Protein AF-A0A9J5YHX5-F1 (afdb_monomer_lite)

Organism: Solanum commersonii (NCBI:txid4109)

Secondary structure (DSSP, 8-state):
----------------------PPPS---SSTT----S--S--STTTT--TTT---------------HHHHHHHHHHHSTTSTTHHHHHHHHHHHHHHHHHHHHHHHTT---HHHHHTHHHHHHHHIIIIIHHHHSS-GGGSPPSSHHHHHHHHHHHHHHH-GGG-HHHHHHHHHHHHHHHHHHHHHHHHHTSB---SS-SSGGGG--TT-SS-SB-HHHHHHHHHHHSS-----HHHHHHHHHHHHHHHHHHHHHHHHHHHTT------HHHHHHHHH-TT---HHHHHHHHHHHHHHHHHHHH-TTT-----GGGS---TT-

Foldseek 3Di:
DDDDDDDDDDDDDDDDDDDDDDDDDDDDPDPVPPDCPDAVAQQDVVGVDDQQRHWAAADDDDDDDDDDDVVCVVVCVVVVSHDALVVLVVVLVVLVVVLVVLVVVCVVVVHDSLVSVLSVLVNLLSCLQSPLQQVLPPHNLLHQIPHNVSVVVNVLCCCLLFVVVLDVLLVLLVQLVVVLVVLVVLVVVLFVVFFDCQDDDPPCPVSDDPPDPDDRGDLPVSQVVCCVVVVGDDNDPVVSVVVSSCSNSSSSNSNSVQSSCVSNPNHPLDDVVLVVCCVVDVVDDDVSVVSNLVSLQSCQVCCVNSVVVVVDDDDPVPRDDDPPD

pLDDT: mean 78.82, std 26.07, range [24.88, 98.62]

InterPro domains:
  IPR000484 Photosynthetic reaction centre, L/M [PF00124] (95-290)
  IPR000484 Photosynthetic reaction centre, L/M [PR00256] (114-136)
  IPR000484 Photosynthetic reaction centre, L/M [PR00256] (169-195)
  IPR036854 Photosystem II protein D1/D2 superfamily [G3DSA:1.20.85.10] (114-279)
  IPR036854 Photosystem II protein D1/D2 superfamily [SSF81483] (99-324)
  IPR055265 Photosynthetic reaction centre, L/M, conserved site [PS00244] (163-189)
  IPR055266 Photosystem II protein D1/D2 [PTHR33149] (95-324)

Structure (mmCIF, N/CA/C/O backbone):
data_AF-A0A9J5YHX5-F1
#
_entry.id   AF-A0A9J5YHX5-F1
#
loop_
_atom_site.group_PDB
_atom_site.id
_atom_site.type_symbol
_atom_site.label_atom_id
_atom_site.label_alt_id
_atom_site.label_comp_id
_atom_site.label_asym_id
_atom_site.label_entity_id
_atom_site.label_seq_id
_atom_site.pdbx_PDB_ins_code
_atom_site.Cartn_x
_atom_site.Cartn_y
_atom_site.Cartn_z
_atom_site.occupancy
_atom_site.B_iso_or_equiv
_atom_site.auth_seq_id
_atom_site.auth_comp_id
_atom_site.auth_asym_id
_atom_site.auth_atom_id
_atom_site.pdbx_PDB_model_num
ATOM 1 N N . MET A 1 1 ? -38.474 -28.900 30.164 1.00 30.69 1 MET A N 1
ATOM 2 C CA . MET A 1 1 ? -39.216 -30.123 29.771 1.00 30.69 1 MET A CA 1
ATOM 3 C C . MET A 1 1 ? -39.760 -29.892 28.368 1.00 30.69 1 MET A C 1
ATOM 5 O O . MET A 1 1 ? -40.270 -28.807 28.151 1.00 30.69 1 MET A O 1
ATOM 9 N N . LEU A 1 2 ? -39.659 -30.794 27.391 1.00 27.92 2 LEU A N 1
ATOM 10 C CA . LEU A 1 2 ? -38.998 -32.107 27.338 1.00 27.92 2 LEU A CA 1
ATOM 11 C C . LEU A 1 2 ? -38.617 -32.390 25.864 1.00 27.92 2 LEU A C 1
ATOM 13 O O . LEU A 1 2 ? -39.323 -31.956 24.959 1.00 27.92 2 LEU A O 1
ATOM 17 N N . ILE A 1 3 ? -37.503 -33.087 25.631 1.00 27.53 3 ILE A N 1
ATOM 18 C CA . ILE A 1 3 ? -36.990 -33.451 24.295 1.00 27.53 3 ILE A CA 1
ATOM 19 C C . ILE A 1 3 ? -37.431 -34.888 23.953 1.00 27.53 3 ILE A C 1
ATOM 21 O O . ILE A 1 3 ? -37.311 -35.749 24.824 1.00 27.53 3 ILE A O 1
ATOM 25 N N . PRO A 1 4 ? -37.822 -35.190 22.700 1.00 29.58 4 PRO A N 1
ATOM 26 C CA . PRO A 1 4 ? -37.734 -36.529 22.108 1.00 29.58 4 PRO A CA 1
ATOM 27 C C . PRO A 1 4 ? -36.644 -36.527 21.007 1.00 29.58 4 PRO A C 1
ATOM 29 O O . PRO A 1 4 ? -36.790 -35.862 19.988 1.00 29.58 4 PRO A O 1
ATOM 32 N N . VAL A 1 5 ? -35.426 -37.034 21.230 1.00 26.92 5 VAL A N 1
ATOM 33 C CA . VAL A 1 5 ? -34.998 -38.445 21.373 1.00 26.92 5 VAL A CA 1
ATOM 34 C C . VAL A 1 5 ? -35.071 -39.231 20.055 1.00 26.92 5 VAL A C 1
ATOM 36 O O . VAL A 1 5 ? -36.137 -39.582 19.562 1.00 26.92 5 VAL A O 1
ATOM 39 N N . ILE A 1 6 ? -33.881 -39.541 19.531 1.00 26.44 6 ILE A N 1
ATOM 40 C CA . ILE A 1 6 ? -33.615 -40.427 18.389 1.00 26.44 6 ILE A CA 1
ATOM 41 C C . ILE A 1 6 ? -33.542 -41.883 18.887 1.00 26.44 6 ILE A C 1
ATOM 43 O O . ILE A 1 6 ? -32.824 -42.131 19.858 1.00 26.44 6 ILE A O 1
ATOM 47 N N . PRO A 1 7 ? -34.133 -42.871 18.192 1.00 29.28 7 PRO A N 1
ATOM 48 C CA . PRO A 1 7 ? -33.764 -44.274 18.345 1.00 29.28 7 PRO A CA 1
ATOM 49 C C . PRO A 1 7 ? -32.662 -44.649 17.342 1.00 29.28 7 PRO A C 1
ATOM 51 O O . PRO A 1 7 ? -32.900 -44.742 16.139 1.00 29.28 7 PRO A O 1
ATOM 54 N N . SER A 1 8 ? -31.449 -44.900 17.838 1.00 25.39 8 SER A N 1
ATOM 55 C CA . SER A 1 8 ? -30.436 -45.643 17.076 1.00 25.39 8 SER A CA 1
ATOM 56 C C . SER A 1 8 ? -30.691 -47.139 17.234 1.00 25.39 8 SER A C 1
ATOM 58 O O . SER A 1 8 ? -30.783 -47.621 18.361 1.00 25.39 8 SER A O 1
ATOM 60 N N . LEU A 1 9 ? -30.746 -47.884 16.129 1.00 27.14 9 LEU A N 1
ATOM 61 C CA . LEU A 1 9 ? -30.777 -49.348 16.146 1.00 27.14 9 LEU A CA 1
ATOM 62 C C . LEU A 1 9 ? -29.621 -49.866 15.285 1.00 27.14 9 LEU A C 1
ATOM 64 O O . LEU A 1 9 ? -29.524 -49.580 14.094 1.00 27.14 9 LEU A O 1
ATOM 68 N N . LEU A 1 10 ? -28.696 -50.563 15.938 1.00 25.31 10 LEU A N 1
ATOM 69 C CA . LEU A 1 10 ? -27.410 -51.011 15.404 1.00 25.31 10 LEU A CA 1
ATOM 70 C C . LEU A 1 10 ? -27.264 -52.503 15.736 1.00 25.31 10 LEU A C 1
ATOM 72 O O . LEU A 1 10 ? -27.834 -52.949 16.729 1.00 25.31 10 LEU A O 1
ATOM 76 N N . LEU A 1 11 ? -26.444 -53.223 14.953 1.00 27.06 11 LEU A N 1
ATOM 77 C CA . LEU A 1 11 ? -26.173 -54.677 15.005 1.00 27.06 11 LEU A CA 1
ATOM 78 C C . LEU A 1 11 ? -27.222 -55.510 14.224 1.00 27.06 11 LEU A C 1
ATOM 80 O O . LEU A 1 11 ? -28.414 -55.289 14.356 1.00 27.06 11 LEU A O 1
ATOM 84 N N . LEU A 1 12 ? -26.866 -56.492 13.383 1.00 25.98 12 LEU A N 1
ATOM 85 C CA . LEU A 1 12 ? -25.557 -57.086 13.062 1.00 25.98 12 LEU A CA 1
ATOM 86 C C . LEU A 1 12 ? -25.646 -57.865 11.728 1.00 25.98 12 LEU A C 1
ATOM 88 O O . LEU A 1 12 ? -26.537 -58.696 11.607 1.00 25.98 12 LEU A O 1
ATOM 92 N N . ARG A 1 13 ? -24.672 -57.723 10.804 1.00 24.88 13 ARG A N 1
ATOM 93 C CA . ARG A 1 13 ? -23.882 -58.863 10.261 1.00 24.88 13 ARG A CA 1
ATOM 94 C C . ARG A 1 13 ? -22.713 -58.411 9.368 1.00 24.88 13 ARG A C 1
ATOM 96 O O . ARG A 1 13 ? -22.901 -57.863 8.289 1.00 24.88 13 ARG A O 1
ATOM 103 N N . LYS A 1 14 ? -21.486 -58.742 9.783 1.00 25.17 14 LYS A N 1
ATOM 104 C CA . LYS A 1 14 ? -20.276 -58.721 8.936 1.00 25.17 14 LYS A CA 1
ATOM 105 C C . LYS A 1 14 ? -20.416 -59.721 7.777 1.00 25.17 14 LYS A C 1
ATOM 107 O O . LYS A 1 14 ? -20.712 -60.889 8.031 1.00 25.17 14 LYS A O 1
ATOM 112 N N . ARG A 1 15 ? -20.025 -59.340 6.555 1.00 26.28 15 ARG A N 1
ATOM 113 C CA . ARG A 1 15 ? -19.445 -60.292 5.590 1.00 26.28 15 ARG A CA 1
ATOM 114 C C . ARG A 1 15 ? -18.211 -59.681 4.926 1.00 26.28 15 ARG A C 1
ATOM 116 O O . ARG A 1 15 ? -18.187 -58.498 4.614 1.00 26.28 15 ARG A O 1
ATOM 123 N N . SER A 1 16 ? -17.163 -60.490 4.823 1.00 24.92 16 SER A N 1
ATOM 124 C CA . SER A 1 16 ? -15.820 -60.098 4.391 1.00 24.92 16 SER A CA 1
ATOM 125 C C . SER A 1 16 ? -15.596 -60.472 2.930 1.00 24.92 16 SER A C 1
ATOM 127 O O . SER A 1 16 ? -15.827 -61.622 2.563 1.00 24.92 16 SER A O 1
ATOM 129 N N . SER A 1 17 ? -15.062 -59.539 2.144 1.00 26.97 17 SER A N 1
ATOM 130 C CA . SER A 1 17 ? -14.358 -59.828 0.891 1.00 26.97 17 SER A CA 1
ATOM 131 C C . SER A 1 17 ? -13.364 -58.699 0.593 1.00 26.97 17 SER A C 1
ATOM 133 O O . SER A 1 17 ? -13.776 -57.582 0.280 1.00 26.97 17 SER A O 1
ATOM 135 N N . ARG A 1 18 ? -12.056 -58.977 0.716 1.00 26.31 18 ARG A N 1
ATOM 136 C CA . ARG A 1 18 ? -10.994 -58.133 0.128 1.00 26.31 18 ARG A CA 1
ATOM 137 C C . ARG A 1 18 ? -10.730 -58.574 -1.341 1.00 26.31 18 ARG A C 1
ATOM 139 O O . ARG A 1 18 ? -11.557 -59.306 -1.879 1.00 26.31 18 ARG A O 1
ATOM 146 N N . PRO A 1 19 ? -9.710 -58.070 -2.065 1.00 31.48 19 PRO A N 1
ATOM 147 C CA . PRO A 1 19 ? -9.971 -57.294 -3.270 1.00 31.48 19 PRO A CA 1
ATOM 148 C C . PRO A 1 19 ? -9.592 -58.050 -4.551 1.00 31.48 19 PRO A C 1
ATOM 150 O O . PRO A 1 19 ? -8.592 -58.762 -4.583 1.00 31.48 19 PRO A O 1
ATOM 153 N N . MET A 1 20 ? -10.322 -57.823 -5.642 1.00 28.23 20 MET A N 1
ATOM 154 C CA . MET A 1 20 ? -9.871 -58.243 -6.971 1.00 28.23 20 MET A CA 1
ATOM 155 C C . MET A 1 20 ? -9.378 -57.012 -7.729 1.00 28.23 20 MET A C 1
ATOM 157 O O . MET A 1 20 ? -10.110 -56.038 -7.893 1.00 28.23 20 MET A O 1
ATOM 161 N N . GLY A 1 21 ? -8.096 -57.018 -8.090 1.00 28.86 21 GLY A N 1
ATOM 162 C CA . GLY A 1 21 ? -7.437 -55.866 -8.693 1.00 28.86 21 GLY A CA 1
ATOM 163 C C . GLY A 1 21 ? -7.738 -55.729 -10.182 1.00 28.86 21 GLY A C 1
ATOM 164 O O . GLY A 1 21 ? -7.777 -56.716 -10.909 1.00 28.86 21 GLY A O 1
ATOM 165 N N . LEU A 1 22 ? -7.849 -54.483 -10.638 1.00 27.52 22 LEU A N 1
ATOM 166 C CA . LEU A 1 22 ? -7.729 -54.107 -12.043 1.00 27.52 22 LEU A CA 1
ATOM 167 C C . LEU A 1 22 ? -6.864 -52.847 -12.117 1.00 27.52 22 LEU A C 1
ATOM 169 O O . LEU A 1 22 ? -7.324 -51.723 -11.923 1.00 27.52 22 LEU A O 1
ATOM 173 N N . LEU A 1 23 ? -5.569 -53.069 -12.350 1.00 29.56 23 LEU A N 1
ATOM 174 C CA . LEU A 1 23 ? -4.648 -52.028 -12.794 1.00 29.56 23 LEU A CA 1
ATOM 175 C C . LEU A 1 23 ? -5.135 -51.505 -14.157 1.00 29.56 23 LEU A C 1
ATOM 177 O O . LEU A 1 23 ? -5.399 -52.329 -15.038 1.00 29.56 23 LEU A O 1
ATOM 181 N N . PRO A 1 24 ? -5.214 -50.183 -14.389 1.00 33.03 24 PRO A N 1
ATOM 182 C CA . PRO A 1 24 ? -5.353 -49.675 -15.747 1.00 33.03 24 PRO A CA 1
ATOM 183 C C . PRO A 1 24 ? -4.094 -50.043 -16.558 1.00 33.03 24 PRO A C 1
ATOM 185 O O . PRO A 1 24 ? -2.988 -50.061 -16.002 1.00 33.03 24 PRO A O 1
ATOM 188 N N . PRO A 1 25 ? -4.226 -50.361 -17.857 1.00 28.64 25 PRO A N 1
ATOM 189 C CA . PRO A 1 25 ? -3.124 -50.906 -18.641 1.00 28.64 25 PRO A CA 1
ATOM 190 C C . PRO A 1 25 ? -1.969 -49.908 -18.805 1.00 28.64 25 PRO A C 1
ATOM 192 O O . PRO A 1 25 ? -2.158 -48.752 -19.189 1.00 28.64 25 PRO A O 1
ATOM 195 N N . ARG A 1 26 ? -0.739 -50.390 -18.581 1.00 34.59 26 ARG A N 1
ATOM 196 C CA . ARG A 1 26 ? 0.486 -49.726 -19.053 1.00 34.59 26 ARG A CA 1
ATOM 197 C C . ARG A 1 26 ? 0.441 -49.677 -20.582 1.00 34.59 26 ARG A C 1
ATOM 199 O O . ARG A 1 26 ? 0.442 -50.736 -21.201 1.00 34.59 26 ARG A O 1
ATOM 206 N N . GLY A 1 27 ? 0.429 -48.487 -21.188 1.00 36.03 27 GLY A N 1
ATOM 207 C CA . GLY A 1 27 ? 0.408 -48.419 -22.656 1.00 36.03 27 GLY A CA 1
ATOM 208 C C . GLY A 1 27 ? 0.321 -47.062 -23.357 1.00 36.03 27 GLY A C 1
ATOM 209 O O . GLY A 1 27 ? 0.278 -47.071 -24.579 1.00 36.03 27 GLY A O 1
ATOM 210 N N . ILE A 1 28 ? 0.307 -45.907 -22.670 1.00 30.23 28 ILE A N 1
ATOM 211 C CA . ILE A 1 28 ? 0.405 -44.587 -23.341 1.00 30.23 28 ILE A CA 1
ATOM 212 C C . ILE A 1 28 ? 1.339 -43.640 -22.566 1.00 30.23 28 ILE A C 1
ATOM 214 O O . ILE A 1 28 ? 0.928 -42.659 -21.952 1.00 30.23 28 ILE A O 1
ATOM 218 N N . ALA A 1 29 ? 2.630 -43.956 -22.604 1.00 31.55 29 ALA A N 1
ATOM 219 C CA . ALA A 1 29 ? 3.727 -43.040 -22.300 1.00 31.55 29 ALA A CA 1
ATOM 220 C C . ALA A 1 29 ? 4.858 -43.409 -23.270 1.00 31.55 29 ALA A C 1
ATOM 222 O O . ALA A 1 29 ? 5.534 -44.410 -23.037 1.00 31.55 29 ALA A O 1
ATOM 223 N N . PRO A 1 30 ? 4.968 -42.708 -24.417 1.00 28.72 30 PRO A N 1
ATOM 224 C CA . PRO A 1 30 ? 5.669 -41.424 -24.410 1.00 28.72 30 PRO A CA 1
ATOM 225 C C . PRO A 1 30 ? 5.108 -40.405 -25.430 1.00 28.72 30 PRO A C 1
ATOM 227 O O . PRO A 1 30 ? 5.602 -40.281 -26.545 1.00 28.72 30 PRO A O 1
ATOM 230 N N . SER A 1 31 ? 4.095 -39.626 -25.045 1.00 26.89 31 SER A N 1
ATOM 231 C CA . SER A 1 31 ? 3.648 -38.457 -25.837 1.00 26.89 31 SER A CA 1
ATOM 232 C C . SER A 1 31 ? 3.161 -37.273 -24.992 1.00 26.89 31 SER A C 1
ATOM 234 O O . SER A 1 31 ? 3.183 -36.137 -25.452 1.00 26.89 31 SER A O 1
ATOM 236 N N . ALA A 1 32 ? 2.827 -37.491 -23.716 1.00 26.36 32 ALA A N 1
ATOM 237 C CA . ALA A 1 32 ? 2.398 -36.439 -22.787 1.00 26.36 32 ALA A CA 1
ATOM 238 C C . ALA A 1 32 ? 3.535 -35.544 -22.231 1.00 26.36 32 ALA A C 1
ATOM 240 O O . ALA A 1 32 ? 3.258 -34.631 -21.457 1.00 26.36 32 ALA A O 1
ATOM 241 N N . PHE A 1 33 ? 4.800 -35.796 -22.596 1.00 29.30 33 PHE A N 1
ATOM 242 C CA . PHE A 1 33 ? 5.965 -35.018 -22.134 1.00 29.30 33 PHE A CA 1
ATOM 243 C C . PHE A 1 33 ? 6.516 -34.018 -23.163 1.00 29.30 33 PHE A C 1
ATOM 245 O O . PHE A 1 33 ? 7.348 -33.181 -22.817 1.00 29.30 33 PHE A O 1
ATOM 252 N N . ALA A 1 34 ? 6.033 -34.047 -24.405 1.00 27.48 34 ALA A N 1
ATOM 253 C CA . ALA A 1 34 ? 6.457 -33.127 -25.454 1.00 27.48 34 ALA A CA 1
ATOM 254 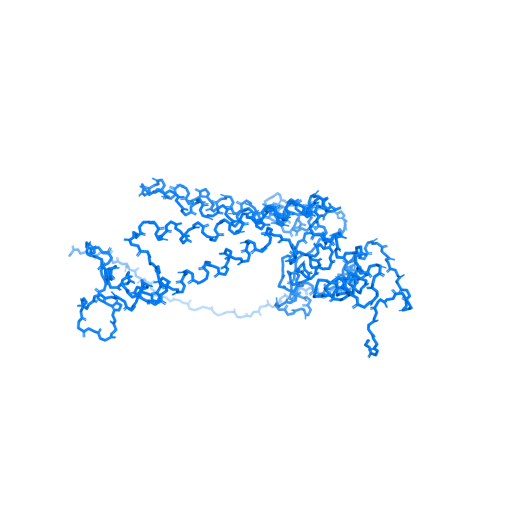C C . ALA A 1 34 ? 5.421 -32.009 -25.649 1.00 27.48 34 ALA A C 1
ATOM 256 O O . ALA A 1 34 ? 4.569 -32.125 -26.516 1.00 27.48 34 ALA A O 1
ATOM 257 N N . HIS A 1 35 ? 5.478 -30.958 -24.817 1.00 28.27 35 HIS A N 1
ATOM 258 C CA . HIS A 1 35 ? 5.131 -29.560 -25.167 1.00 28.27 35 HIS A CA 1
ATOM 259 C C . HIS A 1 35 ? 5.376 -28.600 -23.978 1.00 28.27 35 HIS A C 1
ATOM 261 O O . HIS A 1 35 ? 4.510 -27.833 -23.555 1.00 28.27 35 HIS A O 1
ATOM 267 N N . CYS A 1 36 ? 6.604 -28.606 -23.445 1.00 28.27 36 CYS A N 1
ATOM 268 C CA . CYS A 1 36 ? 7.103 -27.570 -22.530 1.00 28.27 36 CYS A CA 1
ATOM 269 C C . CYS A 1 36 ? 7.588 -26.348 -23.342 1.00 28.27 36 CYS A C 1
ATOM 271 O O . CYS A 1 36 ? 8.777 -26.054 -23.405 1.00 28.27 36 CYS A O 1
ATOM 273 N N . GLY A 1 37 ? 6.676 -25.718 -24.091 1.00 31.94 37 GLY A N 1
ATOM 274 C CA . GLY A 1 37 ? 7.027 -24.815 -25.192 1.00 31.94 37 GLY A CA 1
ATOM 275 C C . GLY A 1 37 ? 6.381 -23.437 -25.112 1.00 31.94 37 GLY A C 1
ATOM 276 O O . GLY A 1 37 ? 5.435 -23.195 -25.861 1.00 31.94 37 GLY A O 1
ATOM 277 N N . LYS A 1 38 ? 6.919 -22.566 -24.240 1.00 39.47 38 LYS A N 1
ATOM 278 C CA . LYS A 1 38 ? 7.085 -21.093 -24.406 1.00 39.47 38 LYS A CA 1
ATOM 279 C C . LYS A 1 38 ? 7.496 -20.360 -23.117 1.00 39.47 38 LYS A C 1
ATOM 281 O O . LYS A 1 38 ? 7.974 -19.240 -23.213 1.00 39.47 38 LYS A O 1
ATOM 286 N N . PHE A 1 39 ? 7.398 -21.003 -21.952 1.00 37.91 39 PHE A N 1
ATOM 287 C CA . PHE A 1 39 ? 8.190 -20.673 -20.758 1.00 37.91 39 PHE A CA 1
ATOM 288 C C . PHE A 1 39 ? 8.833 -21.965 -20.222 1.00 37.91 39 PHE A C 1
ATOM 290 O O . PHE A 1 39 ? 8.095 -22.904 -19.919 1.00 37.91 39 PHE A O 1
ATOM 297 N N . PRO A 1 40 ? 10.168 -22.053 -20.066 1.00 40.53 40 PRO A N 1
ATOM 298 C CA . PRO A 1 40 ? 10.843 -23.250 -19.556 1.00 40.53 40 PRO A CA 1
ATOM 299 C C . PRO A 1 40 ? 10.816 -23.328 -18.013 1.00 40.53 40 PRO A C 1
ATOM 301 O O . PRO A 1 40 ? 11.811 -23.677 -17.386 1.00 40.53 40 PRO A O 1
ATOM 304 N N . ILE A 1 41 ? 9.690 -22.974 -17.375 1.00 51.34 41 ILE A N 1
ATOM 305 C CA . ILE A 1 41 ? 9.590 -22.824 -15.912 1.00 51.34 41 ILE A CA 1
ATOM 306 C C . ILE A 1 41 ? 8.537 -23.775 -15.326 1.00 51.34 41 ILE A C 1
ATOM 308 O O . ILE A 1 41 ? 7.382 -23.819 -15.750 1.00 51.34 41 ILE A O 1
ATOM 312 N N . ALA A 1 42 ? 8.942 -24.528 -14.300 1.00 50.72 42 ALA A N 1
ATOM 313 C CA . ALA A 1 42 ? 8.117 -25.484 -13.564 1.00 50.72 42 ALA A CA 1
ATOM 314 C C . ALA A 1 42 ? 7.047 -24.792 -12.690 1.00 50.72 42 ALA A C 1
ATOM 316 O O . ALA A 1 42 ? 7.222 -24.613 -11.485 1.00 50.72 42 ALA A O 1
ATOM 317 N N . ALA A 1 43 ? 5.915 -24.433 -13.298 1.00 52.19 43 ALA A N 1
ATOM 318 C CA . ALA A 1 43 ? 4.862 -23.633 -12.668 1.00 52.19 43 ALA A CA 1
ATOM 319 C C . ALA A 1 43 ? 3.909 -24.402 -11.717 1.00 52.19 43 ALA A C 1
ATOM 321 O O . ALA A 1 43 ? 3.162 -23.788 -10.965 1.00 52.19 43 ALA A O 1
ATOM 322 N N . SER A 1 44 ? 3.906 -25.739 -11.690 1.00 48.09 44 SER A N 1
ATOM 323 C CA . SER A 1 44 ? 2.974 -26.524 -10.851 1.00 48.09 44 SER A CA 1
ATOM 324 C C . SER A 1 44 ? 3.685 -27.376 -9.794 1.00 48.09 44 SER A C 1
ATOM 326 O O . SER A 1 44 ? 4.858 -27.697 -9.961 1.00 48.09 44 SER A O 1
ATOM 328 N N . ARG A 1 45 ? 2.955 -27.849 -8.768 1.00 48.78 45 ARG A N 1
ATOM 329 C CA . ARG A 1 45 ? 3.429 -28.911 -7.846 1.00 48.78 45 ARG A CA 1
ATOM 330 C C . ARG A 1 45 ? 3.527 -30.310 -8.491 1.00 48.78 45 ARG A C 1
ATOM 332 O O . ARG A 1 45 ? 3.982 -31.240 -7.837 1.00 48.78 45 ARG A O 1
ATOM 339 N N . ARG A 1 46 ? 3.025 -30.497 -9.723 1.00 46.66 46 ARG A N 1
ATOM 340 C CA . ARG A 1 46 ? 3.175 -31.755 -10.491 1.00 46.66 46 ARG A CA 1
ATOM 341 C C . ARG A 1 46 ? 4.476 -31.777 -11.299 1.00 46.66 46 ARG A C 1
ATOM 343 O O . ARG A 1 46 ? 5.021 -32.842 -11.551 1.00 46.66 46 ARG A O 1
ATOM 350 N N . SER A 1 47 ? 4.973 -30.602 -11.672 1.00 50.44 47 SER A N 1
ATOM 351 C CA . SER A 1 47 ? 6.392 -30.355 -11.941 1.00 50.44 47 SER A CA 1
ATOM 352 C C . SER A 1 47 ? 7.151 -30.193 -10.605 1.00 50.44 47 SER A C 1
ATOM 354 O O . SER A 1 47 ? 6.505 -29.947 -9.587 1.00 50.44 47 SER A O 1
ATOM 356 N N . PRO A 1 48 ? 8.492 -30.301 -10.551 1.00 50.19 48 PRO A N 1
ATOM 357 C CA . PRO A 1 48 ? 9.261 -30.275 -9.292 1.00 50.19 48 PRO A CA 1
ATOM 358 C C . PRO A 1 48 ? 9.348 -28.897 -8.581 1.00 50.19 48 PRO A C 1
ATOM 360 O O . PRO A 1 48 ? 10.286 -28.638 -7.828 1.00 50.19 48 PRO A O 1
ATOM 363 N N . GLY A 1 49 ? 8.384 -27.997 -8.804 1.00 51.56 49 GLY A N 1
ATOM 364 C CA . GLY A 1 49 ? 8.327 -26.674 -8.181 1.00 51.56 49 GLY A CA 1
ATOM 365 C C . GLY A 1 49 ? 7.880 -26.717 -6.714 1.00 51.56 49 GLY A C 1
ATOM 366 O O . GLY A 1 49 ? 6.964 -27.457 -6.343 1.00 51.56 49 GLY A O 1
ATOM 367 N N . ARG A 1 50 ? 8.496 -25.878 -5.871 1.00 51.88 50 ARG A N 1
ATOM 368 C CA . ARG A 1 50 ? 8.061 -25.653 -4.480 1.00 51.88 50 ARG A CA 1
ATOM 369 C C . ARG A 1 50 ? 6.864 -24.694 -4.458 1.00 51.88 50 ARG A C 1
ATOM 371 O O . ARG A 1 50 ? 6.578 -24.012 -5.436 1.00 51.88 50 ARG A O 1
ATOM 378 N N . VAL A 1 51 ? 6.180 -24.590 -3.316 1.00 54.81 51 VAL A N 1
ATOM 379 C CA . VAL A 1 51 ? 5.003 -23.703 -3.151 1.00 54.81 51 VAL A CA 1
ATOM 380 C C . VAL A 1 51 ? 5.321 -22.235 -3.475 1.00 54.81 51 VAL A C 1
ATOM 382 O O . VAL A 1 51 ? 4.476 -21.523 -4.007 1.00 54.81 51 VAL A O 1
ATOM 385 N N . THR A 1 52 ? 6.552 -21.795 -3.209 1.00 51.25 52 THR A N 1
ATOM 386 C CA . THR A 1 52 ? 7.044 -20.446 -3.525 1.00 51.25 52 THR A CA 1
ATOM 387 C C . THR A 1 52 ? 7.244 -20.198 -5.024 1.00 51.25 52 THR A C 1
ATOM 389 O O . THR A 1 52 ? 7.141 -19.052 -5.459 1.00 51.25 52 THR A O 1
ATOM 392 N N . SER A 1 53 ? 7.503 -21.246 -5.817 1.00 50.16 53 SER A N 1
ATOM 393 C CA . SER A 1 53 ? 7.801 -21.156 -7.254 1.00 50.16 53 SER A CA 1
ATOM 394 C C . SER A 1 53 ? 6.623 -21.531 -8.161 1.00 50.16 53 SER A C 1
ATOM 396 O O . SER A 1 53 ? 6.739 -21.405 -9.376 1.00 50.16 53 SER A O 1
ATOM 398 N N . SER A 1 54 ? 5.501 -22.009 -7.611 1.00 48.44 54 SER A N 1
ATOM 399 C CA . SER A 1 54 ? 4.317 -22.348 -8.410 1.00 48.44 54 SER A CA 1
ATOM 400 C C . SER A 1 54 ? 3.530 -21.110 -8.860 1.00 48.44 54 SER A C 1
ATOM 402 O O . SER A 1 54 ? 3.321 -20.188 -8.070 1.00 48.44 54 SER A O 1
ATOM 404 N N . SER A 1 55 ? 3.063 -21.118 -10.110 1.00 49.41 55 SER A N 1
ATOM 405 C CA . SER A 1 55 ? 2.311 -20.049 -10.777 1.00 49.41 55 SER A CA 1
ATOM 406 C C . SER A 1 55 ? 1.313 -20.607 -11.812 1.00 49.41 55 SER A C 1
ATOM 408 O O . SER A 1 55 ? 1.247 -21.814 -12.051 1.00 49.41 55 SER A O 1
ATOM 410 N N . VAL A 1 56 ? 0.509 -19.739 -12.437 1.00 51.75 56 VAL A N 1
ATOM 411 C CA . VAL A 1 56 ? -0.413 -20.095 -13.535 1.00 51.75 56 VAL A CA 1
ATOM 412 C C . VAL A 1 56 ? -0.158 -19.173 -14.735 1.00 51.75 56 VAL A C 1
ATOM 414 O O . VAL A 1 56 ? -0.164 -17.955 -14.565 1.00 51.75 56 VAL A O 1
ATOM 417 N N . ALA A 1 57 ? 0.066 -19.750 -15.925 1.00 43.69 57 ALA A N 1
ATOM 418 C CA . ALA A 1 57 ? 0.400 -19.050 -17.177 1.00 43.69 57 ALA A CA 1
ATOM 419 C C . ALA A 1 57 ? -0.214 -19.743 -18.425 1.00 43.69 57 ALA A C 1
ATOM 421 O O . ALA A 1 57 ? -0.461 -20.951 -18.406 1.00 43.69 57 ALA A O 1
ATOM 422 N N . ASP A 1 58 ? -0.444 -18.985 -19.509 1.00 38.84 58 ASP A N 1
ATOM 423 C CA . ASP A 1 58 ? -1.244 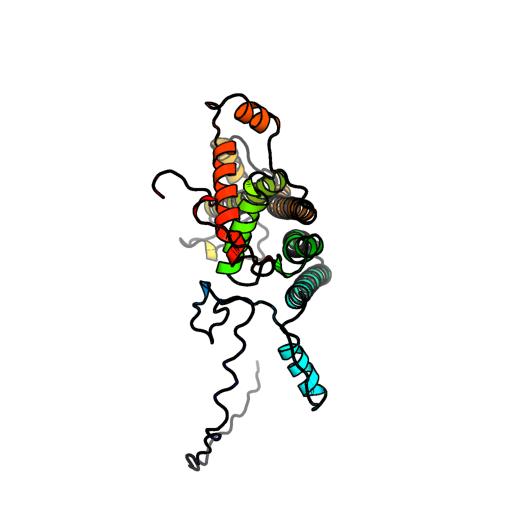-19.388 -20.690 1.00 38.84 58 ASP A CA 1
ATOM 424 C C . ASP A 1 58 ? -0.402 -19.908 -21.887 1.00 38.84 58 ASP A C 1
ATOM 426 O O . ASP A 1 58 ? 0.573 -19.273 -22.289 1.00 38.84 58 ASP A O 1
ATOM 430 N N . HIS A 1 59 ? -0.827 -21.011 -22.535 1.00 34.12 59 HIS A N 1
ATOM 431 C CA . HIS A 1 59 ? -0.217 -21.608 -23.752 1.00 34.12 59 HIS A CA 1
ATOM 432 C C . HIS A 1 59 ? -1.262 -22.357 -24.638 1.00 34.12 59 HIS A C 1
ATOM 434 O O . HIS A 1 59 ? -2.104 -23.055 -24.067 1.00 34.12 59 HIS A O 1
ATOM 440 N N . PRO A 1 60 ? -1.172 -22.318 -25.991 1.00 29.91 60 PRO A N 1
ATOM 441 C CA . PRO A 1 60 ? -2.045 -23.038 -26.958 1.00 29.91 60 PRO A CA 1
ATOM 442 C C . PRO A 1 60 ? -1.549 -24.487 -27.287 1.00 29.91 60 PRO A C 1
ATOM 444 O O . PRO A 1 60 ? -0.581 -24.905 -26.659 1.00 29.91 60 PRO A O 1
ATOM 447 N N . LEU A 1 61 ? -2.083 -25.337 -28.203 1.00 31.73 61 LEU A N 1
ATOM 448 C CA . LEU A 1 61 ? -3.159 -25.319 -29.243 1.00 31.73 61 LEU A CA 1
ATOM 449 C C . LEU A 1 61 ? -3.579 -26.792 -29.604 1.00 31.73 61 LEU A C 1
ATOM 451 O O . LEU A 1 61 ? -2.766 -27.687 -29.396 1.00 31.73 61 LEU A O 1
ATOM 455 N N . GLY A 1 62 ? -4.756 -27.060 -30.215 1.00 25.94 62 GLY A N 1
ATOM 456 C CA . GLY A 1 62 ? -5.096 -28.354 -30.885 1.00 25.94 62 GLY A CA 1
ATOM 457 C C . GLY A 1 62 ? -6.563 -28.849 -30.727 1.00 25.94 62 GLY A C 1
ATOM 458 O O . GLY A 1 62 ? -7.170 -28.545 -29.703 1.00 25.94 62 GLY A O 1
ATOM 459 N N . PRO A 1 63 ? -7.178 -29.562 -31.706 1.00 29.17 63 PRO A N 1
ATOM 460 C CA . PRO A 1 63 ? -8.643 -29.740 -31.783 1.00 29.17 63 PRO A CA 1
ATOM 461 C C . PRO A 1 63 ? -9.233 -30.895 -30.945 1.00 29.17 63 PRO A C 1
ATOM 463 O O . PRO A 1 63 ? -8.614 -31.940 -30.758 1.00 29.17 63 PRO A O 1
ATOM 466 N N . ALA A 1 64 ? -10.486 -30.724 -30.501 1.00 34.28 64 ALA A N 1
ATOM 467 C CA . ALA A 1 64 ? -11.213 -31.652 -29.626 1.00 34.28 64 ALA A CA 1
ATOM 468 C C . ALA A 1 64 ? -12.274 -32.505 -30.358 1.00 34.28 64 ALA A C 1
ATOM 470 O O . ALA A 1 64 ? -12.815 -32.102 -31.387 1.00 34.28 64 ALA A O 1
ATOM 471 N N . ARG A 1 65 ? -12.629 -33.661 -29.772 1.00 29.77 65 ARG A N 1
ATOM 472 C CA . ARG A 1 65 ? -13.756 -34.526 -30.184 1.00 29.77 65 ARG A CA 1
ATOM 473 C C . ARG A 1 65 ? -14.799 -34.608 -29.054 1.00 29.77 65 ARG A C 1
ATOM 475 O O . ARG A 1 65 ? -14.466 -34.415 -27.889 1.00 29.77 65 ARG A O 1
ATOM 482 N N . SER A 1 66 ? -16.062 -34.8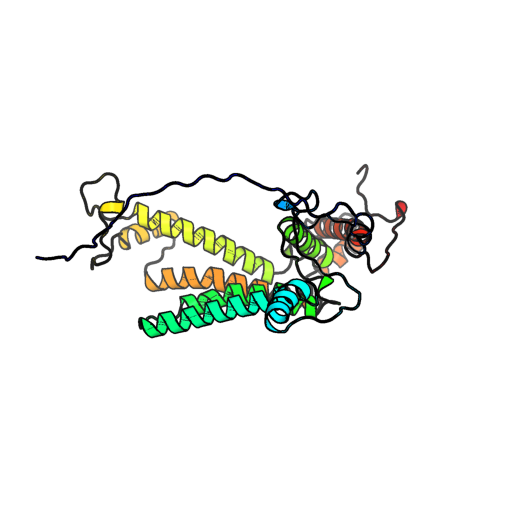29 -29.409 1.00 35.28 66 SER A N 1
ATOM 483 C CA . SER A 1 66 ? -17.265 -34.520 -28.613 1.00 35.28 66 SER A CA 1
ATOM 484 C C . SER A 1 66 ? -17.709 -35.581 -27.586 1.00 35.28 66 SER A C 1
ATOM 486 O O . SER A 1 66 ? -17.738 -36.766 -27.906 1.00 35.28 66 SER A O 1
ATOM 488 N N . SER A 1 67 ? -18.153 -35.144 -26.393 1.00 31.03 67 SER A N 1
ATOM 489 C CA . SER A 1 67 ? -19.027 -35.867 -25.429 1.00 31.03 67 SER A CA 1
ATOM 490 C C . SER A 1 67 ? -19.486 -34.903 -24.285 1.00 31.03 67 SER A C 1
ATOM 492 O O . SER A 1 67 ? -19.050 -33.754 -24.288 1.00 31.03 67 SER A O 1
ATOM 494 N N . PRO A 1 68 ? -20.435 -35.247 -23.380 1.00 37.78 68 PRO A N 1
ATOM 495 C CA . PRO A 1 68 ? -21.768 -34.631 -23.304 1.00 37.78 68 PRO A CA 1
ATOM 496 C C . PRO A 1 68 ? -21.915 -33.423 -22.352 1.00 37.78 68 PRO A C 1
ATOM 498 O O . PRO A 1 68 ? -21.339 -33.388 -21.263 1.00 37.78 68 PRO A O 1
ATOM 501 N N . TRP A 1 69 ? -22.795 -32.491 -22.742 1.00 35.75 69 TRP A N 1
ATOM 502 C CA . TRP A 1 69 ? -23.018 -31.128 -22.221 1.00 35.75 69 TRP A CA 1
ATOM 503 C C . TRP A 1 69 ? -22.746 -30.840 -20.734 1.00 35.75 69 TRP A C 1
ATOM 505 O O . TRP A 1 69 ? -22.058 -29.869 -20.451 1.00 35.75 69 TRP A O 1
ATOM 515 N N . LEU A 1 70 ? -23.238 -31.631 -19.773 1.00 37.06 70 LEU A N 1
ATOM 516 C CA . LEU A 1 70 ? -23.065 -31.304 -18.344 1.00 37.06 70 LEU A CA 1
ATOM 517 C C . LEU A 1 70 ? -21.627 -31.552 -17.853 1.00 37.06 70 LEU A C 1
ATOM 519 O O . LEU A 1 70 ? -21.032 -30.712 -17.177 1.00 37.06 70 LEU A O 1
ATOM 523 N N . VAL A 1 71 ? -21.036 -32.681 -18.262 1.00 42.81 71 VAL A N 1
ATOM 524 C CA . VAL A 1 71 ? -19.598 -32.932 -18.084 1.00 42.81 71 VAL A CA 1
ATOM 525 C C . VAL A 1 71 ? -18.809 -31.978 -18.975 1.00 42.81 71 VAL A C 1
ATOM 527 O O . VAL A 1 71 ? -17.765 -31.493 -18.560 1.00 42.81 71 VAL A O 1
ATOM 530 N N . GLN A 1 72 ? -19.336 -31.636 -20.152 1.00 39.50 72 GLN A N 1
ATOM 531 C CA . GLN A 1 72 ? -18.733 -30.675 -21.067 1.00 39.50 72 GLN A CA 1
ATOM 532 C C . GLN A 1 72 ? -18.670 -29.259 -20.482 1.00 39.50 72 GLN A C 1
ATOM 534 O O . GLN A 1 72 ? -17.686 -28.596 -20.750 1.00 39.50 72 GLN A O 1
ATOM 539 N N . SER A 1 73 ? -19.609 -28.798 -19.646 1.00 45.03 73 SER A N 1
ATOM 540 C CA . SER A 1 73 ? -19.512 -27.495 -18.966 1.00 45.03 73 SER A CA 1
ATOM 541 C C . SER A 1 73 ? -18.421 -27.477 -17.897 1.00 45.03 73 SER A C 1
ATOM 543 O O . SER A 1 73 ? -17.638 -26.535 -17.858 1.00 45.03 73 SER A O 1
ATOM 545 N N . ILE A 1 74 ? -18.305 -28.524 -17.074 1.00 48.31 74 ILE A N 1
ATOM 546 C CA . ILE A 1 74 ? -17.259 -28.611 -16.036 1.00 48.31 74 ILE A CA 1
ATOM 547 C C . ILE A 1 74 ? -15.884 -28.878 -16.671 1.00 48.31 74 ILE A C 1
ATOM 549 O O . ILE A 1 74 ? -14.882 -28.285 -16.271 1.00 48.31 74 ILE A O 1
ATOM 553 N N . ALA A 1 75 ? -15.828 -29.711 -17.712 1.00 38.03 75 ALA A N 1
ATOM 554 C CA . ALA A 1 75 ? -14.623 -29.953 -18.495 1.00 38.03 75 ALA A CA 1
ATOM 555 C C . ALA A 1 75 ? -14.240 -28.741 -19.359 1.00 38.03 75 ALA A C 1
ATOM 557 O O . ALA A 1 75 ? -13.053 -28.465 -19.459 1.00 38.03 75 ALA A O 1
ATOM 558 N N . LEU A 1 76 ? -15.180 -27.953 -19.905 1.00 41.69 76 LEU A N 1
ATOM 559 C CA . LEU A 1 76 ? -14.871 -26.634 -20.475 1.00 41.69 76 LEU A CA 1
ATOM 560 C C . LEU A 1 76 ? -14.344 -25.714 -19.380 1.00 41.69 76 LEU A C 1
ATOM 562 O O . LEU A 1 76 ? -13.306 -25.114 -19.590 1.00 41.69 76 LEU A O 1
ATOM 566 N N . SER A 1 77 ? -14.955 -25.625 -18.198 1.00 44.28 77 SER A N 1
ATOM 567 C CA . SER A 1 77 ? -14.419 -24.779 -17.120 1.00 44.28 77 SER A CA 1
ATOM 568 C C . SER A 1 77 ? -12.997 -25.176 -16.691 1.00 44.28 77 SER A C 1
ATOM 570 O O . SER A 1 77 ? -12.208 -24.303 -16.340 1.00 44.28 77 SER A O 1
ATOM 572 N N . LEU A 1 78 ? -12.637 -26.463 -16.777 1.00 40.03 78 LEU A N 1
ATOM 573 C CA . LEU A 1 78 ? -11.296 -26.979 -16.461 1.00 40.03 78 LEU A CA 1
ATOM 574 C C . LEU A 1 78 ? -10.329 -27.052 -17.665 1.00 40.03 78 LEU A C 1
ATOM 576 O O . LEU A 1 78 ? -9.128 -27.207 -17.460 1.00 40.03 78 LEU A O 1
ATOM 580 N N . CYS A 1 79 ? -10.807 -26.916 -18.907 1.00 35.31 79 CYS A N 1
ATOM 581 C CA . CYS A 1 79 ? -9.998 -26.9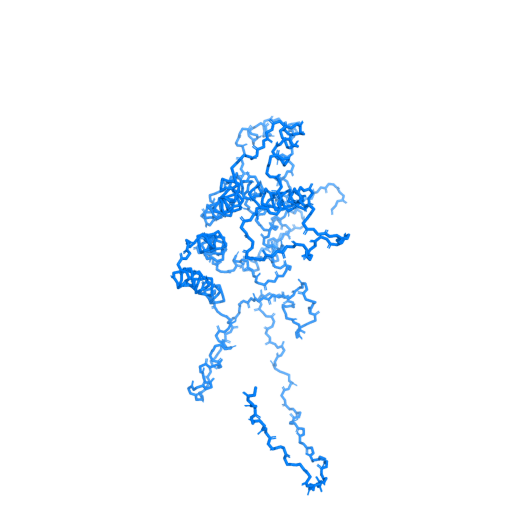78 -20.138 1.00 35.31 79 CYS A CA 1
ATOM 582 C C . CYS A 1 79 ? -9.871 -25.604 -20.839 1.00 35.31 79 CYS A C 1
ATOM 584 O O . CYS A 1 79 ? -8.842 -25.306 -21.438 1.00 35.31 79 CYS A O 1
ATOM 586 N N . LEU A 1 80 ? -10.849 -24.708 -20.652 1.00 40.12 80 LEU A N 1
ATOM 587 C CA . LEU A 1 80 ? -10.776 -23.256 -20.903 1.00 40.12 80 LEU A CA 1
ATOM 588 C C . LEU A 1 80 ? -10.015 -22.502 -19.794 1.00 40.12 80 LEU A C 1
ATOM 590 O O . LEU A 1 80 ? -9.844 -21.287 -19.878 1.00 40.12 80 LEU A O 1
ATOM 594 N N . PHE A 1 81 ? -9.514 -23.218 -18.785 1.00 43.34 81 PHE A N 1
ATOM 595 C CA . PHE A 1 81 ? -8.681 -22.776 -17.653 1.00 43.34 81 PHE A CA 1
ATOM 596 C C . PHE A 1 81 ? -7.329 -22.119 -18.055 1.00 43.34 81 PHE A C 1
ATOM 598 O O . PHE A 1 81 ? -6.424 -22.014 -17.233 1.00 43.34 81 PHE A O 1
ATOM 605 N N . ARG A 1 82 ? -7.136 -21.741 -19.329 1.00 46.12 82 ARG A N 1
ATOM 606 C CA . ARG A 1 82 ? -5.811 -21.531 -19.949 1.00 46.12 82 ARG A CA 1
ATOM 607 C C . ARG A 1 82 ? -5.762 -20.491 -21.087 1.00 46.12 82 ARG A C 1
ATOM 609 O O . ARG A 1 82 ? -4.890 -20.573 -21.953 1.00 46.12 82 ARG A O 1
ATOM 616 N N . TYR A 1 83 ? -6.712 -19.551 -21.138 1.00 44.91 83 TYR A N 1
ATOM 617 C CA . TYR A 1 83 ? -6.728 -18.516 -22.182 1.00 44.91 83 TYR A CA 1
ATOM 618 C C . TYR A 1 83 ? -7.189 -17.120 -21.720 1.00 44.91 83 TYR A C 1
ATOM 620 O O . TYR A 1 83 ? -8.283 -16.937 -21.177 1.00 44.91 83 TYR A O 1
ATOM 628 N N . ARG A 1 84 ? -6.416 -16.105 -22.133 1.00 56.47 84 ARG A N 1
ATOM 629 C CA . ARG A 1 84 ? -6.825 -14.699 -22.339 1.00 56.47 84 ARG A CA 1
ATOM 630 C C . ARG A 1 84 ? -7.373 -14.007 -21.084 1.00 56.47 84 ARG A C 1
ATOM 632 O O . ARG A 1 84 ? -8.438 -13.390 -21.142 1.00 56.47 84 ARG A O 1
ATOM 639 N N . GLY A 1 85 ? -6.686 -14.114 -19.946 1.00 57.41 85 GLY A N 1
ATOM 640 C CA . GLY A 1 85 ? -7.035 -13.361 -18.727 1.00 57.41 85 GLY A CA 1
ATOM 641 C C . GLY A 1 85 ? -8.382 -13.746 -18.098 1.00 57.41 85 GLY A C 1
ATOM 642 O O . GLY A 1 85 ? -8.999 -12.945 -17.395 1.00 57.41 85 GLY A O 1
ATOM 643 N N . LEU A 1 86 ? -8.893 -14.954 -18.370 1.00 69.12 86 LEU A N 1
ATOM 644 C CA . LEU A 1 86 ? -10.167 -15.412 -17.804 1.00 69.12 86 LEU A CA 1
ATOM 645 C C . LEU A 1 86 ? -10.094 -15.588 -16.278 1.00 69.12 86 LEU A C 1
ATOM 647 O O . LEU A 1 86 ? -11.071 -15.294 -15.598 1.00 69.12 86 LEU A O 1
ATOM 651 N N . VAL A 1 87 ? -8.935 -15.984 -15.737 1.00 69.06 87 VAL A N 1
ATOM 652 C CA . VAL A 1 87 ? -8.689 -16.054 -14.283 1.00 69.06 87 VAL A CA 1
ATOM 653 C C . VAL A 1 87 ? -8.794 -14.664 -13.648 1.00 69.06 87 VAL A C 1
ATOM 655 O O . VAL A 1 87 ? -9.457 -14.496 -12.628 1.00 69.06 87 VAL A O 1
ATOM 658 N N . HIS A 1 88 ? -8.213 -13.648 -14.292 1.00 71.25 88 HIS A N 1
ATOM 659 C CA . HIS A 1 88 ? -8.288 -12.248 -13.872 1.00 71.25 88 HIS A CA 1
ATOM 660 C C . HIS A 1 88 ? -9.745 -11.760 -13.860 1.00 71.25 88 HIS A C 1
ATOM 662 O O . HIS A 1 88 ? -10.197 -11.211 -12.857 1.00 71.25 88 HIS A O 1
ATOM 668 N N . ARG A 1 89 ? -10.530 -12.055 -14.909 1.00 71.69 89 ARG A N 1
ATOM 669 C CA . ARG A 1 89 ? -11.974 -11.739 -14.953 1.00 71.69 89 ARG A CA 1
ATOM 670 C C . ARG A 1 89 ? -12.804 -12.506 -13.916 1.00 71.69 89 ARG A C 1
ATOM 672 O O . ARG A 1 89 ? -13.673 -11.909 -13.292 1.00 71.69 89 ARG A O 1
ATOM 679 N N . TYR A 1 90 ? -12.536 -13.792 -13.695 1.00 77.81 90 TYR A N 1
ATOM 680 C CA . TYR A 1 90 ? -13.225 -14.593 -12.675 1.00 77.81 90 TYR A CA 1
ATOM 681 C C . TYR A 1 90 ? -12.977 -14.038 -11.266 1.00 77.81 90 TYR A C 1
ATOM 683 O O . TYR A 1 90 ? -13.914 -13.844 -10.491 1.00 77.81 90 TYR A O 1
ATOM 691 N N . ASN A 1 91 ? -11.725 -13.698 -10.957 1.00 77.31 91 ASN A N 1
ATOM 692 C CA . ASN A 1 91 ? -11.367 -13.068 -9.692 1.00 77.31 91 ASN A CA 1
ATOM 693 C C . ASN A 1 91 ? -12.027 -11.687 -9.540 1.00 77.31 91 ASN A C 1
ATOM 695 O O . ASN A 1 91 ? -12.561 -11.404 -8.469 1.00 77.31 91 ASN A O 1
ATOM 699 N N . LEU A 1 92 ? -12.103 -10.875 -10.605 1.00 79.25 92 LEU A N 1
ATOM 700 C CA . LEU A 1 92 ? -12.870 -9.622 -10.597 1.00 79.25 92 LEU A CA 1
ATOM 701 C C . LEU A 1 92 ? -14.350 -9.853 -10.253 1.00 79.25 92 LEU A C 1
ATOM 703 O O . LEU A 1 92 ? -14.888 -9.150 -9.400 1.00 79.25 92 LEU A O 1
ATOM 707 N N . CYS A 1 93 ? -15.004 -10.849 -10.861 1.00 81.06 93 CYS A N 1
ATOM 708 C CA . CYS A 1 93 ? -16.384 -11.203 -10.523 1.00 81.06 93 CYS A CA 1
ATOM 709 C C . CYS A 1 93 ? -16.528 -11.563 -9.036 1.00 81.06 93 CYS A C 1
ATOM 711 O O . CYS A 1 93 ? -17.454 -11.080 -8.388 1.00 81.06 93 CYS A O 1
ATOM 713 N N . ASN A 1 94 ? -15.586 -12.322 -8.463 1.00 80.88 94 ASN A N 1
ATOM 714 C CA . ASN A 1 94 ? -15.591 -12.645 -7.032 1.00 80.88 94 ASN A CA 1
ATOM 715 C C . ASN A 1 94 ? -15.437 -11.396 -6.146 1.00 80.88 94 ASN A C 1
ATOM 717 O O . ASN A 1 94 ? -16.139 -11.273 -5.142 1.00 80.88 94 ASN A O 1
ATOM 721 N N . PHE A 1 95 ? -14.578 -10.440 -6.521 1.00 80.94 95 PHE A N 1
ATOM 722 C CA . PHE A 1 95 ? -14.479 -9.149 -5.829 1.00 80.94 95 PHE A CA 1
ATOM 723 C C . PHE A 1 95 ? -15.794 -8.353 -5.910 1.00 80.94 95 PHE A C 1
ATOM 725 O O . PHE A 1 95 ? -16.267 -7.851 -4.891 1.00 80.94 95 PHE A O 1
ATOM 732 N N . MET A 1 96 ? -16.431 -8.284 -7.082 1.00 80.75 96 MET A N 1
ATOM 733 C CA . MET A 1 96 ? -17.698 -7.560 -7.260 1.00 80.75 96 MET A CA 1
ATOM 734 C C . MET A 1 96 ? -18.850 -8.198 -6.473 1.00 80.75 96 MET A C 1
ATOM 736 O O . MET A 1 96 ? -19.562 -7.494 -5.758 1.00 80.75 96 MET A O 1
ATOM 740 N N . VAL A 1 97 ? -18.982 -9.529 -6.504 1.00 85.06 97 VAL A N 1
ATOM 741 C CA . VAL A 1 97 ? -19.955 -10.272 -5.680 1.00 85.06 97 VAL A CA 1
ATOM 742 C C . VAL A 1 97 ? -19.678 -10.055 -4.189 1.00 85.06 97 VAL A C 1
ATOM 744 O O . VAL A 1 97 ? -20.597 -9.764 -3.428 1.00 85.06 97 VAL A O 1
ATOM 747 N N . SER A 1 98 ? -18.412 -10.104 -3.765 1.00 84.62 98 SER A N 1
ATOM 748 C CA . SER A 1 98 ? -18.012 -9.841 -2.375 1.00 84.62 98 SER A CA 1
ATOM 749 C C . SER A 1 98 ? -18.301 -8.399 -1.930 1.00 84.62 98 SER A C 1
ATOM 751 O O . SER A 1 98 ? -18.528 -8.162 -0.743 1.00 84.62 98 SER A O 1
ATOM 753 N N . CYS A 1 99 ? -18.320 -7.427 -2.847 1.00 88.50 99 CYS A N 1
ATOM 754 C CA . CYS A 1 99 ? -18.760 -6.058 -2.573 1.00 88.50 99 CYS A CA 1
ATOM 755 C C . CYS A 1 99 ? -20.288 -5.967 -2.450 1.00 88.50 99 CYS A C 1
ATOM 757 O O . CYS A 1 99 ? -20.801 -5.446 -1.459 1.00 88.50 99 CYS A O 1
ATOM 759 N N . TYR A 1 100 ? -21.016 -6.545 -3.410 1.00 86.19 100 TYR A N 1
ATOM 760 C CA . TYR A 1 100 ? -22.479 -6.571 -3.418 1.00 86.19 100 TYR A CA 1
ATOM 761 C C . TYR A 1 100 ? -23.057 -7.237 -2.158 1.00 86.19 100 TYR A C 1
ATOM 763 O O . TYR A 1 100 ? -23.918 -6.660 -1.497 1.00 86.19 100 TYR A O 1
ATOM 771 N N . VAL A 1 101 ? -22.506 -8.383 -1.741 1.00 89.69 101 VAL A N 1
ATOM 772 C CA . VAL A 1 101 ? -22.914 -9.071 -0.503 1.00 89.69 101 VAL A CA 1
ATOM 773 C C . VAL A 1 101 ? -22.700 -8.197 0.740 1.00 89.69 101 VAL A C 1
ATOM 775 O O . VAL A 1 101 ? -23.521 -8.243 1.650 1.00 89.69 101 VAL A O 1
ATOM 778 N N . LYS A 1 102 ? -21.659 -7.349 0.791 1.00 91.69 102 LYS A N 1
ATOM 779 C CA . LYS A 1 102 ? -21.468 -6.397 1.906 1.00 91.69 102 LYS A CA 1
ATOM 780 C C . LYS A 1 102 ? -22.524 -5.291 1.912 1.00 91.69 102 LYS A C 1
ATOM 782 O O . LYS A 1 102 ? -22.965 -4.904 2.991 1.00 91.69 102 LYS A O 1
ATOM 787 N N . PHE A 1 103 ? -22.926 -4.789 0.741 1.00 93.19 103 PHE A N 1
ATOM 788 C CA . PHE A 1 103 ? -24.022 -3.819 0.629 1.00 93.19 103 PHE A CA 1
ATOM 789 C C . PHE A 1 103 ? -25.358 -4.426 1.066 1.00 93.19 103 PHE A C 1
ATOM 791 O O . PHE A 1 103 ? -26.050 -3.827 1.887 1.00 93.19 103 PHE A O 1
ATOM 798 N N . GLU A 1 104 ? -25.698 -5.621 0.576 1.00 94.31 104 GLU A N 1
ATOM 799 C CA . GLU A 1 104 ? -26.939 -6.307 0.952 1.00 94.31 104 GLU A CA 1
ATOM 800 C C . GLU A 1 104 ? -26.964 -6.696 2.429 1.00 94.31 104 GLU A C 1
ATOM 802 O O . GLU A 1 104 ? -27.969 -6.470 3.101 1.00 94.31 104 GLU A O 1
ATOM 807 N N . LEU A 1 105 ? -25.849 -7.198 2.972 1.00 94.38 105 LEU A N 1
ATOM 808 C CA . LEU A 1 105 ? -25.747 -7.502 4.395 1.00 94.38 105 LEU A CA 1
ATOM 809 C C . LEU A 1 105 ? -25.965 -6.234 5.227 1.00 94.38 105 LEU A C 1
ATOM 811 O O . LEU A 1 105 ? -26.857 -6.224 6.070 1.00 94.38 105 LEU A O 1
ATOM 815 N N . ALA A 1 106 ? -25.236 -5.147 4.941 1.00 96.00 106 ALA A N 1
ATOM 816 C CA . ALA A 1 106 ? -25.401 -3.871 5.641 1.00 96.00 106 ALA A CA 1
ATOM 817 C C . ALA A 1 106 ? -26.847 -3.349 5.563 1.00 96.00 106 ALA A C 1
ATOM 819 O O . ALA A 1 106 ? -27.398 -2.941 6.583 1.00 96.00 106 ALA A O 1
ATOM 820 N N . ARG A 1 107 ? -27.495 -3.446 4.393 1.00 94.88 107 ARG A N 1
ATOM 821 C CA . ARG A 1 107 ? -28.912 -3.099 4.202 1.00 94.88 107 ARG A CA 1
ATOM 822 C C . ARG A 1 107 ? -29.840 -3.971 5.053 1.00 94.88 107 ARG A C 1
ATOM 824 O O . ARG A 1 107 ? -30.739 -3.437 5.696 1.00 94.88 107 ARG A O 1
ATOM 831 N N . SER A 1 108 ? -29.611 -5.285 5.088 1.00 97.06 108 SER A N 1
ATOM 832 C CA . SER A 1 108 ? -30.436 -6.246 5.836 1.00 97.06 108 SER A CA 1
ATOM 833 C C . SER A 1 108 ? -30.374 -6.052 7.356 1.00 97.06 108 SER A C 1
ATOM 835 O O . SER A 1 108 ? -31.387 -6.234 8.024 1.00 97.06 108 SER A O 1
ATOM 837 N N . VAL A 1 109 ? -29.226 -5.612 7.889 1.00 96.94 109 VAL A N 1
ATOM 838 C CA . VAL A 1 109 ? -29.039 -5.294 9.320 1.00 96.94 109 VAL A CA 1
ATOM 839 C C . VAL A 1 109 ? -29.114 -3.791 9.630 1.00 96.94 109 VAL A C 1
ATOM 841 O O . VAL A 1 109 ? -28.726 -3.366 10.713 1.00 96.94 109 VAL A O 1
ATOM 844 N N . GLN A 1 110 ? -29.600 -2.975 8.686 1.00 96.69 110 GLN A N 1
ATOM 845 C CA . GLN A 1 110 ? -29.792 -1.520 8.827 1.00 96.69 110 GLN A CA 1
ATOM 846 C C . GLN A 1 110 ? -28.520 -0.722 9.209 1.00 96.69 110 GLN A C 1
ATOM 848 O O . GLN A 1 110 ? -28.593 0.366 9.780 1.00 96.69 110 GLN A O 1
ATOM 853 N N . LEU A 1 111 ? -27.336 -1.227 8.848 1.00 96.94 111 LEU A N 1
ATOM 854 C CA . LEU A 1 111 ? -26.049 -0.564 9.065 1.00 96.94 111 LEU A CA 1
ATOM 855 C C . LEU A 1 111 ? -25.613 0.278 7.856 1.00 96.94 111 LEU A C 1
ATOM 857 O O . LEU A 1 111 ? -25.932 -0.003 6.700 1.00 96.94 111 LEU A O 1
ATOM 861 N N . ARG A 1 112 ? -24.800 1.309 8.115 1.00 97.00 112 ARG A N 1
ATOM 862 C CA . ARG A 1 112 ? -24.190 2.142 7.063 1.00 97.00 112 ARG A CA 1
ATOM 863 C C . ARG A 1 112 ? -23.123 1.319 6.312 1.00 97.00 112 ARG A C 1
ATOM 865 O O . ARG A 1 112 ? -22.261 0.737 6.972 1.00 97.00 112 ARG A O 1
ATOM 872 N N . PRO A 1 113 ? -23.097 1.294 4.964 1.00 96.44 113 PRO A N 1
ATOM 873 C CA . PRO A 1 113 ? -22.310 0.330 4.178 1.00 96.44 113 PRO A CA 1
ATOM 874 C C . PRO A 1 113 ? -20.803 0.656 4.063 1.00 96.44 113 PRO A C 1
ATOM 876 O O . PRO A 1 113 ? -20.177 0.410 3.033 1.00 96.44 113 PRO A O 1
ATOM 879 N N . TYR A 1 114 ? -20.176 1.185 5.118 1.00 96.75 114 TYR A N 1
ATOM 880 C CA . TYR A 1 114 ? -18.764 1.596 5.101 1.00 96.75 114 TYR A CA 1
ATOM 881 C C . TYR A 1 114 ? -17.780 0.458 4.808 1.00 96.75 114 TYR A C 1
ATOM 883 O O . TYR A 1 114 ? -16.764 0.699 4.167 1.00 96.75 114 TYR A O 1
ATOM 891 N N . ASN A 1 115 ? -18.090 -0.783 5.198 1.00 94.94 115 ASN A N 1
ATOM 892 C CA . ASN A 1 115 ? -17.270 -1.951 4.850 1.00 94.94 115 ASN A CA 1
ATOM 893 C C . ASN A 1 115 ? -17.266 -2.198 3.325 1.00 94.94 115 ASN A C 1
ATOM 895 O O . ASN A 1 115 ? -16.219 -2.448 2.732 1.00 94.94 115 ASN A O 1
ATOM 899 N N . ALA A 1 116 ? -18.415 -2.035 2.657 1.00 93.56 116 ALA A N 1
ATOM 900 C CA . ALA A 1 116 ? -18.492 -2.139 1.201 1.00 93.56 116 ALA A CA 1
ATOM 901 C C . ALA A 1 116 ? -17.739 -0.990 0.502 1.00 93.56 116 ALA A C 1
ATOM 903 O O . ALA A 1 116 ? -17.006 -1.231 -0.455 1.00 93.56 116 ALA A O 1
ATOM 904 N N . ILE A 1 117 ? -17.831 0.238 1.034 1.00 94.75 117 ILE A N 1
ATOM 905 C CA . ILE A 1 117 ? -17.043 1.391 0.559 1.00 94.75 117 ILE A CA 1
ATOM 906 C C . ILE A 1 117 ? -15.538 1.130 0.729 1.00 94.75 117 ILE A C 1
ATOM 908 O O . ILE A 1 117 ? -14.769 1.375 -0.198 1.00 94.75 117 ILE A O 1
ATOM 912 N N . ALA A 1 118 ? -15.104 0.575 1.865 1.00 95.81 118 ALA A N 1
ATOM 913 C CA . ALA A 1 118 ? -13.702 0.228 2.105 1.00 95.81 118 ALA A CA 1
ATOM 914 C C . ALA A 1 118 ? -13.173 -0.840 1.142 1.00 95.81 118 ALA A C 1
ATOM 916 O O . ALA A 1 118 ? -12.028 -0.776 0.694 1.00 95.81 118 ALA A O 1
ATOM 917 N N . PHE A 1 119 ? -14.038 -1.770 0.739 1.00 95.50 119 PHE A N 1
ATOM 918 C CA . PHE A 1 119 ? -13.719 -2.796 -0.246 1.00 95.50 119 PHE A CA 1
ATOM 919 C C . PHE A 1 119 ? -13.467 -2.244 -1.667 1.00 95.50 119 PHE A C 1
ATOM 921 O O . PHE A 1 119 ? -12.954 -2.969 -2.520 1.00 95.50 119 PHE A O 1
ATOM 928 N N . SER A 1 120 ? -13.742 -0.955 -1.919 1.00 95.19 120 SER A N 1
ATOM 929 C CA . SER A 1 120 ? -13.381 -0.286 -3.176 1.00 95.19 120 SER A CA 1
ATOM 930 C C . SER A 1 120 ? -11.868 -0.191 -3.411 1.00 95.19 120 SER A C 1
ATOM 932 O O . SER A 1 120 ? -11.444 -0.318 -4.554 1.00 95.19 120 SER A O 1
ATOM 934 N N . GLY A 1 121 ? -11.044 -0.039 -2.365 1.00 96.31 121 GLY A N 1
ATOM 935 C CA . GLY A 1 121 ? -9.580 0.034 -2.497 1.00 96.31 121 GLY A CA 1
ATOM 936 C C . GLY A 1 121 ? -8.969 -1.250 -3.083 1.00 96.31 121 GLY A C 1
ATOM 937 O O . GLY A 1 121 ? -8.290 -1.185 -4.108 1.00 96.31 121 GLY A O 1
ATOM 938 N N . PRO A 1 122 ? -9.258 -2.437 -2.509 1.00 95.50 122 PRO A N 1
ATOM 939 C CA . PRO A 1 122 ? -8.886 -3.725 -3.098 1.00 95.50 122 PRO A CA 1
ATOM 940 C C . PRO A 1 122 ? -9.406 -3.932 -4.528 1.00 95.50 122 PRO A C 1
ATOM 942 O O . PRO A 1 122 ? -8.680 -4.466 -5.364 1.00 95.50 122 PRO A O 1
ATOM 945 N N . ILE A 1 123 ? -10.631 -3.480 -4.833 1.00 93.44 123 ILE A N 1
ATOM 946 C CA . ILE A 1 123 ? -11.179 -3.521 -6.199 1.00 93.44 123 ILE A CA 1
ATOM 947 C C . ILE A 1 123 ? -10.369 -2.632 -7.146 1.00 93.44 123 ILE A C 1
ATOM 949 O O . ILE A 1 123 ? -10.024 -3.087 -8.233 1.00 93.44 123 ILE A O 1
ATOM 953 N N . ALA A 1 124 ? -10.039 -1.401 -6.749 1.00 96.62 124 ALA A N 1
ATOM 954 C CA . ALA A 1 124 ? -9.287 -0.457 -7.571 1.00 96.62 124 ALA A CA 1
ATOM 955 C C . ALA A 1 124 ? -7.893 -1.001 -7.916 1.00 96.62 124 ALA A C 1
ATOM 957 O O . ALA A 1 124 ? -7.530 -1.012 -9.089 1.00 96.62 124 ALA A O 1
ATOM 958 N N . ILE A 1 125 ? -7.165 -1.540 -6.928 1.00 97.25 125 ILE A N 1
ATOM 959 C CA . ILE A 1 125 ? -5.881 -2.232 -7.140 1.00 97.25 125 ILE A CA 1
ATOM 960 C C . ILE A 1 125 ? -6.042 -3.440 -8.063 1.00 97.25 125 ILE A C 1
ATOM 962 O O . ILE A 1 125 ? -5.251 -3.616 -8.987 1.00 97.25 125 ILE A O 1
ATOM 966 N N . PHE A 1 126 ? -7.056 -4.283 -7.841 1.00 94.19 126 PHE A N 1
ATOM 967 C CA . PHE A 1 126 ? -7.247 -5.461 -8.681 1.00 94.19 126 PHE A CA 1
ATOM 968 C C . PHE A 1 126 ? -7.544 -5.066 -10.135 1.00 94.19 126 PHE A C 1
ATOM 970 O O . PHE A 1 126 ? -6.940 -5.602 -11.059 1.00 94.19 126 PHE A O 1
ATOM 977 N N . VAL A 1 127 ? -8.435 -4.097 -10.350 1.00 93.75 127 VAL A N 1
ATOM 978 C CA . VAL A 1 127 ? -8.794 -3.615 -11.687 1.00 93.75 127 VAL A CA 1
ATOM 979 C C . VAL A 1 127 ? -7.609 -2.937 -12.376 1.00 93.75 127 VAL A C 1
ATOM 981 O O . VAL A 1 127 ? -7.356 -3.237 -13.541 1.00 93.75 127 VAL A O 1
ATOM 984 N N . SER A 1 128 ? -6.852 -2.075 -11.692 1.00 96.69 128 SER A N 1
ATOM 985 C CA . SER A 1 128 ? -5.714 -1.385 -12.309 1.00 96.69 128 SER A CA 1
ATOM 986 C C . SER A 1 128 ? -4.579 -2.349 -12.664 1.00 96.69 128 SER A C 1
ATOM 988 O O . SER A 1 128 ? -4.161 -2.394 -13.818 1.00 96.69 128 SER A O 1
ATOM 990 N N . VAL A 1 129 ? -4.132 -3.171 -11.711 1.00 95.94 129 VAL A N 1
ATOM 991 C CA . VAL A 1 129 ? -2.968 -4.062 -11.858 1.00 95.94 129 VAL A CA 1
ATOM 992 C C . VAL A 1 129 ? -3.275 -5.281 -12.731 1.00 95.94 129 VAL A C 1
ATOM 994 O O . VAL A 1 129 ? -2.464 -5.662 -13.573 1.00 95.94 129 VAL A O 1
ATOM 997 N N . PHE A 1 130 ? -4.439 -5.911 -12.543 1.00 90.12 130 PHE A N 1
ATOM 998 C CA . PHE A 1 130 ? -4.778 -7.169 -13.214 1.00 90.12 130 PHE A CA 1
ATOM 999 C C . PHE A 1 130 ? -5.674 -6.995 -14.444 1.00 90.12 130 PHE A C 1
ATOM 1001 O O . PHE A 1 130 ? -5.884 -7.991 -15.127 1.00 90.12 130 PHE A O 1
ATOM 1008 N N . LEU A 1 131 ? -6.193 -5.800 -14.764 1.00 88.81 131 LEU A N 1
ATOM 1009 C CA . LEU A 1 131 ? -6.917 -5.563 -16.025 1.00 88.81 131 LEU A CA 1
ATOM 1010 C C . LEU A 1 131 ? -6.412 -4.347 -16.809 1.00 88.81 131 LEU A C 1
ATOM 1012 O O . LEU A 1 131 ? -6.051 -4.520 -17.966 1.00 88.81 131 LEU A O 1
ATOM 1016 N N . ILE A 1 132 ? -6.382 -3.140 -16.235 1.00 92.00 132 ILE A N 1
ATOM 1017 C CA . ILE A 1 132 ? -6.063 -1.924 -17.009 1.00 92.00 132 ILE A CA 1
ATOM 1018 C C . ILE A 1 132 ? -4.613 -1.953 -17.505 1.00 92.00 132 ILE A C 1
ATOM 1020 O O . ILE A 1 132 ? -4.380 -1.750 -18.693 1.00 92.00 132 ILE A O 1
ATOM 1024 N N . TYR A 1 133 ? -3.656 -2.279 -16.634 1.00 94.69 133 TYR A N 1
ATOM 1025 C CA . TYR A 1 133 ? -2.242 -2.385 -16.992 1.00 94.69 133 TYR A CA 1
ATOM 1026 C C . TYR A 1 133 ? -1.984 -3.316 -18.197 1.00 94.69 133 TYR A C 1
ATOM 1028 O O . TYR A 1 133 ? -1.504 -2.827 -19.220 1.00 94.69 133 TYR A O 1
ATOM 1036 N N . PRO A 1 134 ? -2.371 -4.610 -18.182 1.00 88.69 134 PRO A N 1
ATOM 1037 C CA . PRO A 1 134 ? -2.173 -5.494 -19.335 1.00 88.69 134 PRO A CA 1
ATOM 1038 C C . PRO A 1 134 ? -3.064 -5.199 -20.555 1.00 88.69 134 PRO A C 1
ATOM 1040 O O . PRO A 1 134 ? -2.869 -5.836 -21.590 1.00 88.69 134 PRO A O 1
ATOM 1043 N N . LEU A 1 135 ? -4.054 -4.302 -20.445 1.00 88.12 135 LEU A N 1
ATOM 1044 C C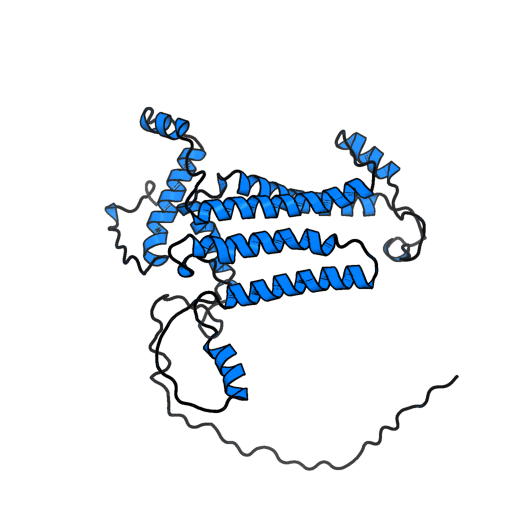A . LEU A 1 135 ? -4.847 -3.813 -21.582 1.00 88.12 135 LEU A CA 1
ATOM 1045 C C . LEU A 1 135 ? -4.208 -2.602 -22.277 1.00 88.12 135 LEU A C 1
ATOM 1047 O O . LEU A 1 135 ? -4.441 -2.423 -23.469 1.00 88.12 135 LEU A O 1
ATOM 1051 N N . GLY A 1 136 ? -3.446 -1.777 -21.552 1.00 89.38 136 GLY A N 1
ATOM 1052 C CA . GLY A 1 136 ? -2.655 -0.689 -22.137 1.00 89.38 136 GLY A CA 1
ATOM 1053 C C . GLY A 1 136 ? -1.316 -1.165 -22.717 1.00 89.38 136 GLY A C 1
ATOM 1054 O O . GLY A 1 136 ? -0.854 -0.636 -23.725 1.00 89.38 136 GLY A O 1
ATOM 1055 N N . GLN A 1 137 ? -0.734 -2.213 -22.127 1.00 89.56 137 GLN A N 1
ATOM 1056 C CA . GLN A 1 137 ? 0.447 -2.904 -22.654 1.00 89.56 137 GLN A CA 1
ATOM 1057 C C . GLN A 1 137 ? 0.088 -3.857 -23.815 1.00 89.56 137 GLN A C 1
ATOM 1059 O O . GLN A 1 137 ? -1.081 -4.140 -24.077 1.00 89.56 137 GLN A O 1
ATOM 1064 N N . SER A 1 138 ? 1.093 -4.424 -24.495 1.00 82.88 138 SER A N 1
ATOM 1065 C CA . SER A 1 138 ? 0.905 -5.305 -25.670 1.00 82.88 138 SER A CA 1
ATOM 1066 C C . SER A 1 138 ? 0.177 -6.634 -25.383 1.00 82.88 138 SER A C 1
ATOM 1068 O O . SER A 1 138 ? -0.186 -7.365 -26.310 1.00 82.88 138 SER A O 1
ATOM 1070 N N . GLY A 1 139 ? -0.108 -6.939 -24.112 1.00 81.81 139 GLY A N 1
ATOM 1071 C CA . GLY A 1 139 ? -1.165 -7.868 -23.726 1.00 81.81 139 GLY A CA 1
ATOM 1072 C C . GLY A 1 139 ? -1.002 -8.495 -22.341 1.00 81.81 139 GLY A C 1
ATOM 1073 O O . GLY A 1 139 ? -0.083 -8.205 -21.578 1.00 81.81 139 GLY A O 1
ATOM 1074 N N . TRP A 1 140 ? -1.875 -9.467 -22.060 1.00 83.75 140 TRP A N 1
ATOM 1075 C CA . TRP A 1 140 ? -1.947 -10.246 -20.811 1.00 83.75 140 TRP A CA 1
ATOM 1076 C C . TRP A 1 140 ? -0.659 -10.979 -20.405 1.00 83.75 140 TRP A C 1
ATOM 1078 O O . TRP A 1 140 ? -0.575 -11.452 -19.276 1.00 83.75 140 TRP A O 1
ATOM 1088 N N . PHE A 1 141 ? 0.337 -11.051 -21.290 1.00 84.56 141 PHE A N 1
ATOM 1089 C CA . PHE A 1 141 ? 1.690 -11.510 -20.975 1.00 84.56 141 PHE A CA 1
ATOM 1090 C C . PHE A 1 141 ? 2.339 -10.680 -19.854 1.00 84.56 141 PHE A C 1
ATOM 1092 O O . PHE A 1 141 ? 2.970 -11.234 -18.958 1.00 84.56 141 PHE A O 1
ATOM 1099 N N . PHE A 1 142 ? 2.123 -9.363 -19.876 1.00 87.19 142 PHE A N 1
ATOM 1100 C CA . PHE A 1 142 ? 2.687 -8.417 -18.911 1.00 87.19 142 PHE A CA 1
ATOM 1101 C C . PHE A 1 142 ? 1.856 -8.304 -17.624 1.00 87.19 142 PHE A C 1
ATOM 1103 O O . PHE A 1 142 ? 2.285 -7.669 -16.665 1.00 87.19 142 PHE A O 1
ATOM 1110 N N . ALA A 1 143 ? 0.688 -8.955 -17.554 1.00 87.38 143 ALA A N 1
ATOM 1111 C CA . ALA A 1 143 ? -0.078 -9.039 -16.315 1.00 87.38 143 ALA A CA 1
ATOM 1112 C C . ALA A 1 143 ? 0.719 -9.803 -15.236 1.00 87.38 143 ALA A C 1
ATOM 1114 O O . ALA A 1 143 ? 1.396 -10.789 -15.552 1.00 87.38 143 ALA A O 1
ATOM 1115 N N . PRO A 1 144 ? 0.581 -9.452 -13.945 1.00 88.69 144 PRO A N 1
ATOM 1116 C CA . PRO A 1 144 ? 1.129 -10.284 -12.886 1.00 88.69 144 PRO A CA 1
ATOM 1117 C C . PRO A 1 144 ? 0.482 -11.672 -12.928 1.00 88.69 144 PRO A C 1
ATOM 1119 O O . PRO A 1 144 ? -0.746 -11.816 -12.982 1.00 88.69 144 PRO A O 1
ATOM 1122 N N . SER A 1 145 ? 1.313 -12.713 -12.903 1.00 85.31 145 SER A N 1
ATOM 1123 C CA . SER A 1 145 ? 0.848 -14.098 -12.810 1.00 85.31 145 SER A CA 1
ATOM 1124 C C . SER A 1 145 ? 0.562 -14.456 -11.351 1.00 85.31 145 SER A C 1
ATOM 1126 O O . SER A 1 145 ? 1.254 -14.009 -10.437 1.00 85.31 145 SER A O 1
ATOM 1128 N N . PHE A 1 146 ? -0.435 -15.308 -11.111 1.00 83.31 146 PHE A N 1
ATOM 1129 C CA . PHE A 1 146 ? -0.801 -15.721 -9.756 1.00 83.31 146 PHE A CA 1
ATOM 1130 C C . PHE A 1 146 ? 0.216 -16.728 -9.188 1.00 83.31 146 PHE A C 1
ATOM 1132 O O . PHE A 1 146 ? 0.093 -17.929 -9.413 1.00 83.31 146 PHE A O 1
ATOM 1139 N N . GLY A 1 147 ? 1.223 -16.236 -8.462 1.00 82.25 147 GLY A N 1
ATOM 1140 C CA . GLY A 1 147 ? 2.229 -17.036 -7.752 1.00 82.25 147 GLY A CA 1
ATOM 1141 C C . GLY A 1 147 ? 3.253 -16.153 -7.031 1.00 82.25 147 GLY A C 1
ATOM 1142 O O . GLY A 1 147 ? 3.550 -15.062 -7.502 1.00 82.25 147 GLY A O 1
ATOM 1143 N N . VAL A 1 148 ? 3.808 -16.602 -5.899 1.00 82.75 148 VAL A N 1
ATOM 1144 C CA . VAL A 1 148 ? 4.666 -15.761 -5.030 1.00 82.75 148 VAL A CA 1
ATOM 1145 C C . VAL A 1 148 ? 5.894 -15.227 -5.781 1.00 82.75 148 VAL A C 1
ATOM 1147 O O . VAL A 1 148 ? 6.066 -14.016 -5.890 1.00 82.75 148 VAL A O 1
ATOM 1150 N N . ALA A 1 149 ? 6.695 -16.110 -6.387 1.00 85.50 149 ALA A N 1
ATOM 1151 C CA . ALA A 1 149 ? 7.828 -15.701 -7.220 1.00 85.50 149 ALA A CA 1
ATOM 1152 C C . ALA A 1 149 ? 7.421 -14.853 -8.444 1.00 85.50 149 ALA A C 1
ATOM 1154 O O . ALA A 1 149 ? 8.176 -13.979 -8.860 1.00 85.50 149 ALA A O 1
ATOM 1155 N N . ALA A 1 150 ? 6.222 -15.062 -9.001 1.00 85.81 150 ALA A N 1
ATOM 1156 C CA . ALA A 1 150 ? 5.738 -14.290 -10.147 1.00 85.81 150 ALA A CA 1
ATOM 1157 C C . ALA A 1 150 ? 5.338 -12.850 -9.774 1.00 85.81 150 ALA A C 1
ATOM 1159 O O . ALA A 1 150 ? 5.504 -11.947 -10.591 1.00 85.81 150 ALA A O 1
ATOM 1160 N N . ILE A 1 151 ? 4.875 -12.618 -8.540 1.00 88.81 151 ILE A N 1
ATOM 1161 C CA . ILE A 1 151 ? 4.660 -11.266 -8.009 1.00 88.81 151 ILE A CA 1
ATOM 1162 C C . ILE A 1 151 ? 5.998 -10.578 -7.710 1.00 88.81 151 ILE A C 1
ATOM 1164 O O . ILE A 1 151 ? 6.150 -9.411 -8.052 1.00 88.81 151 ILE A O 1
ATOM 1168 N N . PHE A 1 152 ? 7.002 -11.283 -7.171 1.00 93.31 152 PHE A N 1
ATOM 1169 C CA . PHE A 1 152 ? 8.344 -10.701 -7.016 1.00 93.31 152 PHE A CA 1
ATOM 1170 C C . PHE A 1 152 ? 8.971 -10.312 -8.365 1.00 93.31 152 PHE A C 1
ATOM 1172 O O . PHE A 1 152 ? 9.465 -9.195 -8.496 1.00 93.31 152 PHE A O 1
ATOM 1179 N N . ARG A 1 153 ? 8.861 -11.170 -9.391 1.00 94.69 153 ARG A N 1
ATOM 1180 C CA . ARG A 1 153 ? 9.228 -10.842 -10.783 1.00 94.69 153 ARG A CA 1
ATOM 1181 C C . ARG A 1 153 ? 8.529 -9.567 -11.264 1.00 94.69 153 ARG A C 1
ATOM 1183 O O . ARG A 1 153 ? 9.181 -8.680 -11.796 1.00 94.69 153 ARG A O 1
ATOM 1190 N N . PHE A 1 154 ? 7.218 -9.455 -11.045 1.00 94.75 154 PHE A N 1
ATOM 1191 C CA . PHE A 1 154 ? 6.428 -8.288 -11.444 1.00 94.75 154 PHE A CA 1
ATOM 1192 C C . PHE A 1 154 ? 6.855 -6.996 -10.724 1.00 94.75 154 PHE A C 1
ATOM 1194 O O . PHE A 1 154 ? 6.908 -5.944 -11.351 1.00 94.75 154 PHE A O 1
ATOM 1201 N N . ILE A 1 155 ? 7.221 -7.065 -9.438 1.00 97.06 155 ILE A N 1
ATOM 1202 C CA . ILE A 1 155 ? 7.755 -5.916 -8.686 1.00 97.06 155 ILE A CA 1
ATOM 1203 C C . ILE A 1 155 ? 9.107 -5.466 -9.263 1.00 97.06 155 ILE A C 1
ATOM 1205 O O . ILE A 1 155 ? 9.304 -4.273 -9.484 1.00 97.06 155 ILE A O 1
ATOM 1209 N N . LEU A 1 156 ? 10.016 -6.403 -9.555 1.00 97.12 156 LEU A N 1
ATOM 1210 C CA . LEU A 1 156 ? 11.312 -6.091 -10.173 1.00 97.12 156 LEU A CA 1
ATOM 1211 C C . LEU A 1 156 ? 11.151 -5.543 -11.599 1.00 97.12 156 LEU A C 1
ATOM 1213 O O . LEU A 1 156 ? 11.831 -4.590 -11.963 1.00 97.12 156 LEU A O 1
ATOM 1217 N N . PHE A 1 157 ? 10.201 -6.078 -12.372 1.00 96.38 157 PHE A N 1
ATOM 1218 C CA . PHE A 1 157 ? 9.812 -5.538 -13.675 1.00 96.38 157 PHE A CA 1
ATOM 1219 C C . PHE A 1 157 ? 9.319 -4.089 -13.555 1.00 96.38 157 PHE A C 1
ATOM 1221 O O . PHE A 1 157 ? 9.781 -3.223 -14.288 1.00 96.38 157 PHE A O 1
ATOM 1228 N N . PHE A 1 158 ? 8.435 -3.795 -12.597 1.00 96.69 158 PHE A N 1
ATOM 1229 C CA . PHE A 1 158 ? 7.945 -2.433 -12.355 1.00 96.69 158 PHE A CA 1
ATOM 1230 C C . PHE A 1 158 ? 9.051 -1.476 -11.904 1.00 96.69 158 PHE A C 1
ATOM 1232 O O . PHE A 1 158 ? 8.994 -0.288 -12.216 1.00 96.69 158 PHE A O 1
ATOM 1239 N N . GLN A 1 159 ? 10.070 -1.963 -11.196 1.00 97.06 159 GLN A N 1
ATOM 1240 C CA . GLN A 1 159 ? 11.221 -1.128 -10.878 1.00 97.06 159 GLN A CA 1
ATOM 1241 C C . GLN A 1 159 ? 12.075 -0.859 -12.125 1.00 97.06 159 GLN A C 1
ATOM 1243 O O . GLN A 1 159 ? 12.229 0.301 -12.488 1.00 97.06 159 GLN A O 1
ATOM 1248 N N . GLY A 1 160 ? 12.548 -1.897 -12.822 1.00 95.31 160 GLY A N 1
ATOM 1249 C CA . GLY A 1 160 ? 13.423 -1.732 -13.990 1.00 95.31 160 GLY A CA 1
ATOM 1250 C C . GLY A 1 160 ? 12.777 -0.957 -15.144 1.00 95.31 160 GLY A C 1
ATOM 1251 O O . GLY A 1 160 ? 13.365 -0.010 -15.649 1.00 95.31 160 GLY A O 1
ATOM 1252 N N . PHE A 1 161 ? 11.550 -1.313 -15.536 1.00 95.12 161 PHE A N 1
ATOM 1253 C CA . PHE A 1 161 ? 10.904 -0.777 -16.745 1.00 95.12 161 PHE A CA 1
ATOM 1254 C C . PHE A 1 161 ? 10.042 0.474 -16.516 1.00 95.12 161 PHE A C 1
ATOM 1256 O O . PHE A 1 161 ? 9.613 1.095 -17.488 1.00 95.12 161 PHE A O 1
ATOM 1263 N N . HIS A 1 162 ? 9.731 0.830 -15.264 1.00 96.06 162 HIS A N 1
ATOM 1264 C CA . HIS A 1 162 ? 8.841 1.959 -14.943 1.00 96.06 162 HIS A CA 1
ATOM 1265 C C . HIS A 1 162 ? 9.365 2.885 -13.834 1.00 96.06 162 HIS A C 1
ATOM 1267 O O . HIS A 1 162 ? 8.672 3.842 -13.479 1.00 96.06 162 HIS A O 1
ATOM 1273 N N . ASN A 1 163 ? 10.538 2.594 -13.254 1.00 96.75 163 ASN A N 1
ATOM 1274 C CA . ASN A 1 163 ? 11.100 3.276 -12.083 1.00 96.75 163 ASN A CA 1
ATOM 1275 C C . ASN A 1 163 ? 10.058 3.486 -10.963 1.00 96.75 163 ASN A C 1
ATOM 1277 O O . ASN A 1 163 ? 9.956 4.556 -10.366 1.00 96.75 163 ASN A O 1
ATOM 1281 N N . TRP A 1 164 ? 9.207 2.480 -10.720 1.00 97.25 164 TRP A N 1
ATOM 1282 C CA . TRP A 1 164 ? 7.939 2.653 -9.995 1.00 97.25 164 TRP A CA 1
ATOM 1283 C C . TRP A 1 164 ? 8.090 3.190 -8.561 1.00 97.25 164 TRP A C 1
ATOM 1285 O O . TRP A 1 164 ? 7.189 3.865 -8.060 1.00 97.25 164 TRP A O 1
ATOM 1295 N N . THR A 1 165 ? 9.233 2.969 -7.901 1.00 97.06 165 THR A N 1
ATOM 1296 C CA . THR A 1 165 ? 9.527 3.589 -6.593 1.00 97.06 165 THR A CA 1
ATOM 1297 C C . THR A 1 165 ? 9.576 5.117 -6.627 1.00 97.06 165 THR A C 1
ATOM 1299 O O . THR A 1 165 ? 9.230 5.734 -5.622 1.00 97.06 165 THR A O 1
ATOM 1302 N N . LEU A 1 166 ? 9.917 5.729 -7.766 1.00 96.94 166 LEU A N 1
ATOM 1303 C CA . LEU A 1 166 ? 9.969 7.180 -7.948 1.00 96.94 166 LEU A CA 1
ATOM 1304 C C . LEU A 1 166 ? 8.580 7.816 -8.153 1.00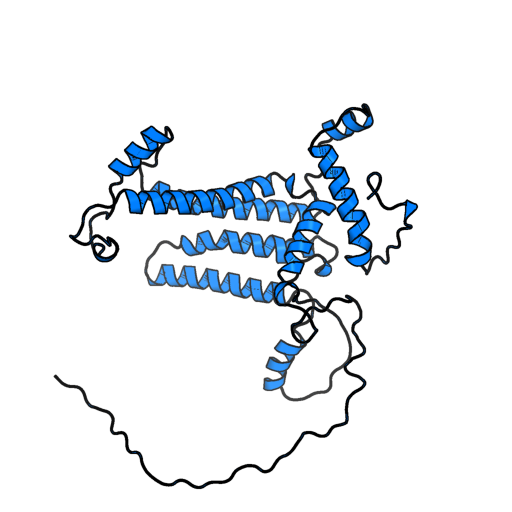 96.94 166 LEU A C 1
ATOM 1306 O O . LEU A 1 166 ? 8.417 9.027 -8.008 1.00 96.94 166 LEU A O 1
ATOM 1310 N N . ASN A 1 167 ? 7.551 7.019 -8.453 1.00 96.81 167 ASN A N 1
ATOM 1311 C CA . ASN A 1 167 ? 6.226 7.545 -8.760 1.00 96.81 167 ASN A CA 1
ATOM 1312 C C . ASN A 1 167 ? 5.504 8.064 -7.490 1.00 96.81 167 ASN A C 1
ATOM 1314 O O . ASN A 1 167 ? 5.283 7.291 -6.551 1.00 96.81 167 ASN A O 1
ATOM 1318 N N . PRO A 1 168 ? 5.042 9.330 -7.444 1.00 97.00 168 PRO A N 1
ATOM 1319 C CA . PRO A 1 168 ? 4.402 9.891 -6.250 1.00 97.00 168 PRO A CA 1
ATOM 1320 C C . PRO A 1 168 ? 3.093 9.178 -5.872 1.00 97.00 168 PRO A C 1
ATOM 1322 O O . PRO A 1 168 ? 2.776 9.055 -4.690 1.00 97.00 168 PRO A O 1
ATOM 1325 N N . PHE A 1 169 ? 2.351 8.631 -6.841 1.00 98.19 169 PHE A N 1
ATOM 1326 C CA . PHE A 1 169 ? 1.154 7.827 -6.567 1.00 98.19 169 PHE A CA 1
ATOM 1327 C C . PHE A 1 169 ? 1.485 6.516 -5.840 1.00 98.19 169 PHE A C 1
ATOM 1329 O O . PHE A 1 169 ? 0.722 6.071 -4.976 1.00 98.19 169 PHE A O 1
ATOM 1336 N N . HIS A 1 170 ? 2.640 5.917 -6.146 1.00 98.19 170 HIS A N 1
ATOM 1337 C CA . HIS A 1 170 ? 3.153 4.772 -5.402 1.00 98.19 170 HIS A CA 1
ATOM 1338 C C . HIS A 1 170 ? 3.548 5.174 -3.980 1.00 98.19 170 HIS A C 1
ATOM 1340 O O . HIS A 1 170 ? 3.115 4.526 -3.030 1.00 98.19 170 HIS A O 1
ATOM 1346 N N . MET A 1 171 ? 4.285 6.279 -3.818 1.00 98.31 171 MET A N 1
ATOM 1347 C CA . MET A 1 171 ? 4.701 6.787 -2.503 1.00 98.31 171 MET A CA 1
ATOM 1348 C C . MET A 1 171 ? 3.506 7.062 -1.579 1.00 98.31 171 MET A C 1
ATOM 1350 O O . MET A 1 171 ? 3.527 6.658 -0.417 1.00 98.31 171 MET A O 1
ATOM 1354 N N . ILE A 1 172 ? 2.426 7.672 -2.088 1.00 98.38 172 ILE A N 1
ATOM 1355 C CA . ILE A 1 172 ? 1.193 7.886 -1.306 1.00 98.38 172 ILE A CA 1
ATOM 1356 C C . ILE A 1 172 ? 0.523 6.548 -0.951 1.00 98.38 172 ILE A C 1
ATOM 1358 O O . ILE A 1 172 ? -0.015 6.395 0.145 1.00 98.38 172 ILE A O 1
ATOM 1362 N N . GLY A 1 173 ? 0.587 5.548 -1.835 1.00 98.19 173 GLY A N 1
ATOM 1363 C CA . GLY A 1 173 ? 0.105 4.199 -1.534 1.00 98.19 173 GLY A CA 1
ATOM 1364 C C . GLY A 1 173 ? 0.900 3.492 -0.442 1.00 98.19 173 GLY A C 1
ATOM 1365 O O . GLY A 1 173 ? 0.302 2.948 0.486 1.00 98.19 173 GLY A O 1
ATOM 1366 N N . VAL A 1 174 ? 2.232 3.570 -0.494 1.00 98.38 174 VAL A N 1
ATOM 1367 C CA . VAL A 1 174 ? 3.126 3.078 0.565 1.00 98.38 174 VAL A CA 1
ATOM 1368 C C . VAL A 1 174 ? 2.813 3.779 1.888 1.00 98.38 174 VAL A C 1
ATOM 1370 O O . VAL A 1 174 ? 2.617 3.106 2.899 1.00 98.38 174 VAL A O 1
ATOM 1373 N N . ALA A 1 175 ? 2.669 5.108 1.881 1.00 98.38 175 ALA A N 1
ATOM 1374 C CA . ALA A 1 175 ? 2.287 5.881 3.061 1.00 98.38 175 ALA A CA 1
ATOM 1375 C C . ALA A 1 175 ? 0.908 5.475 3.614 1.00 98.38 175 ALA A C 1
ATOM 1377 O O . ALA A 1 175 ? 0.744 5.371 4.827 1.00 98.38 175 ALA A O 1
ATOM 1378 N N . GLY A 1 176 ? -0.072 5.180 2.754 1.00 98.25 176 GLY A N 1
ATOM 1379 C CA . GLY A 1 176 ? -1.392 4.700 3.172 1.00 98.25 176 GLY A CA 1
ATOM 1380 C C . GLY A 1 176 ? -1.377 3.286 3.762 1.00 98.25 176 GLY A C 1
ATOM 1381 O O . GLY A 1 176 ? -2.056 3.035 4.756 1.00 98.25 176 GLY A O 1
ATOM 1382 N N . VAL A 1 177 ? -0.581 2.364 3.210 1.00 98.31 177 VAL A N 1
ATOM 1383 C CA . VAL A 1 177 ? -0.459 0.985 3.723 1.00 98.31 177 VAL A CA 1
ATOM 1384 C C . VAL A 1 177 ? 0.338 0.943 5.031 1.00 98.31 177 VAL A C 1
ATOM 1386 O O . VAL A 1 177 ? -0.126 0.352 6.007 1.00 98.31 177 VAL A O 1
ATOM 1389 N N . LEU A 1 178 ? 1.498 1.604 5.091 1.00 98.50 178 LEU A N 1
ATOM 1390 C CA . LEU A 1 178 ? 2.298 1.696 6.319 1.00 98.50 178 LEU A CA 1
ATOM 1391 C C . LEU A 1 178 ? 1.574 2.519 7.394 1.00 98.50 178 LEU A C 1
ATOM 1393 O O . LEU A 1 178 ? 1.562 2.132 8.560 1.00 98.50 178 LEU A O 1
ATOM 1397 N N . GLY A 1 179 ? 0.899 3.601 6.999 1.00 98.25 179 GLY A N 1
ATOM 1398 C CA . GLY A 1 179 ? 0.046 4.403 7.872 1.00 98.25 179 GLY A CA 1
ATOM 1399 C C . GLY A 1 179 ? -1.131 3.609 8.437 1.00 98.25 179 GLY A C 1
ATOM 1400 O O . GLY A 1 179 ? -1.443 3.751 9.613 1.00 98.25 179 GLY A O 1
ATOM 1401 N N . ALA A 1 180 ? -1.748 2.718 7.657 1.00 98.00 180 ALA A N 1
ATOM 1402 C CA . ALA A 1 180 ? -2.792 1.825 8.156 1.00 98.00 180 ALA A CA 1
ATOM 1403 C C . ALA A 1 180 ? -2.255 0.775 9.141 1.00 98.00 180 ALA A C 1
ATOM 1405 O O . ALA A 1 180 ? -2.901 0.515 10.155 1.00 98.00 180 ALA A O 1
ATOM 1406 N N . ALA A 1 181 ? -1.069 0.209 8.892 1.00 98.31 181 ALA A N 1
ATOM 1407 C CA . ALA A 1 181 ? -0.412 -0.699 9.834 1.00 98.31 181 ALA A CA 1
ATOM 1408 C C . ALA A 1 181 ? -0.068 0.013 11.157 1.00 98.31 181 ALA A C 1
ATOM 1410 O O . ALA A 1 181 ? -0.380 -0.502 12.232 1.00 98.31 181 ALA A O 1
ATOM 1411 N N . LEU A 1 182 ? 0.482 1.231 11.077 1.00 98.31 182 LEU A N 1
ATOM 1412 C CA . LEU A 1 182 ? 0.740 2.099 12.227 1.00 98.31 182 LEU A CA 1
ATOM 1413 C C . LEU A 1 182 ? -0.551 2.416 12.992 1.00 98.31 182 LEU A C 1
ATOM 1415 O O . LEU A 1 182 ? -0.597 2.210 14.200 1.00 98.31 182 LEU A O 1
ATOM 1419 N N . LEU A 1 183 ? -1.606 2.866 12.302 1.00 98.12 183 LEU A N 1
ATOM 1420 C CA . LEU A 1 183 ? -2.904 3.191 12.903 1.00 98.12 183 LEU A CA 1
ATOM 1421 C C . LEU A 1 183 ? -3.569 1.973 13.557 1.00 98.12 183 LEU A C 1
ATOM 1423 O O . LEU A 1 183 ? -4.165 2.107 14.622 1.00 98.12 183 LEU A O 1
ATOM 1427 N N . CYS A 1 184 ? -3.447 0.786 12.961 1.00 98.38 184 CYS A N 1
ATOM 1428 C CA . CYS A 1 184 ? -3.942 -0.457 13.545 1.00 98.38 184 CYS A CA 1
ATOM 1429 C C . CYS A 1 184 ? -3.205 -0.795 14.850 1.00 98.38 184 CYS A C 1
ATOM 1431 O O . CYS A 1 184 ? -3.846 -1.059 15.867 1.00 98.38 184 CYS A O 1
ATOM 1433 N N . ALA A 1 185 ? -1.869 -0.749 14.834 1.00 98.56 185 ALA A N 1
ATOM 1434 C CA . ALA A 1 185 ? -1.043 -1.067 15.995 1.00 98.56 185 ALA A CA 1
ATOM 1435 C C . ALA A 1 185 ? -1.220 -0.044 17.130 1.00 98.56 185 ALA A C 1
ATOM 1437 O O . ALA A 1 185 ? -1.481 -0.429 18.268 1.00 98.56 185 ALA A O 1
ATOM 1438 N N . ILE A 1 186 ? -1.135 1.255 16.822 1.00 98.31 186 ILE A N 1
ATOM 1439 C CA . ILE A 1 186 ? -1.248 2.333 17.814 1.00 98.31 186 ILE A CA 1
ATOM 1440 C C . ILE A 1 186 ? -2.653 2.400 18.419 1.00 98.31 186 ILE A C 1
ATOM 1442 O O . ILE A 1 186 ? -2.774 2.606 19.624 1.00 98.31 186 ILE A O 1
ATOM 1446 N N . HIS A 1 187 ? -3.718 2.182 17.632 1.00 98.56 187 HIS A N 1
ATOM 1447 C CA . HIS A 1 187 ? -5.081 2.189 18.160 1.00 98.56 187 HIS A CA 1
ATOM 1448 C C . HIS A 1 187 ? -5.323 0.996 19.084 1.00 98.56 187 HIS A C 1
ATOM 1450 O O . HIS A 1 187 ? -5.747 1.213 20.217 1.00 98.56 187 HIS A O 1
ATOM 1456 N N . GLY A 1 188 ? -4.991 -0.224 18.640 1.00 98.19 188 GLY A N 1
ATOM 1457 C CA . GLY A 1 188 ? -5.130 -1.430 19.458 1.00 98.19 188 GLY A CA 1
ATOM 1458 C C . GLY A 1 188 ? -4.348 -1.318 20.766 1.00 98.19 188 GLY A C 1
ATOM 1459 O O . GLY A 1 188 ? -4.929 -1.429 21.839 1.00 98.19 188 GLY A O 1
ATOM 1460 N N . ALA A 1 189 ? -3.058 -0.970 20.692 1.00 98.56 189 ALA A N 1
ATOM 1461 C CA . ALA A 1 189 ? -2.229 -0.783 21.881 1.00 98.56 189 ALA A CA 1
ATOM 1462 C C . ALA A 1 189 ? -2.767 0.313 22.820 1.00 98.56 189 ALA A C 1
ATOM 1464 O O . ALA A 1 189 ? -2.738 0.134 24.034 1.00 98.56 189 ALA A O 1
ATOM 1465 N N . THR A 1 190 ? -3.287 1.425 22.286 1.00 98.50 190 THR A N 1
ATOM 1466 C CA . THR A 1 190 ? -3.871 2.493 23.116 1.00 98.50 190 THR A CA 1
ATOM 1467 C C . THR A 1 190 ? -5.118 2.019 23.855 1.00 98.50 190 THR A C 1
ATOM 1469 O O . THR A 1 190 ? -5.262 2.341 25.029 1.00 98.50 190 THR A O 1
ATOM 1472 N N . VAL A 1 191 ? -6.012 1.270 23.197 1.00 98.50 191 VAL A N 1
ATOM 1473 C CA . VAL A 1 191 ? -7.234 0.746 23.831 1.00 98.50 191 VAL A CA 1
ATOM 1474 C C . VAL A 1 191 ? -6.869 -0.199 24.975 1.00 98.50 191 VAL A C 1
ATOM 1476 O O . VAL A 1 191 ? -7.258 0.067 26.107 1.00 98.50 191 VAL A O 1
ATOM 1479 N N . GLU A 1 192 ? -6.035 -1.209 24.713 1.00 98.25 192 GLU A N 1
ATOM 1480 C CA . GLU A 1 192 ? -5.605 -2.197 25.719 1.00 98.25 192 GLU A CA 1
ATOM 1481 C C . GLU A 1 192 ? -4.874 -1.561 26.920 1.00 98.25 192 GLU A C 1
ATOM 1483 O O . GLU A 1 192 ? -5.002 -2.029 28.046 1.00 98.25 192 GLU A O 1
ATOM 1488 N N . ASN A 1 193 ? -4.138 -0.460 26.713 1.00 98.31 193 ASN A N 1
ATOM 1489 C CA . ASN A 1 193 ? -3.417 0.250 27.782 1.00 98.31 193 ASN A CA 1
ATOM 1490 C C . ASN A 1 193 ? -4.218 1.407 28.413 1.00 98.31 193 ASN A C 1
ATOM 1492 O O . ASN A 1 193 ? -3.672 2.170 29.210 1.00 98.31 193 ASN A O 1
ATOM 1496 N N . THR A 1 194 ? -5.497 1.575 28.058 1.00 98.06 194 THR A N 1
ATOM 1497 C CA . THR A 1 194 ? -6.397 2.563 28.686 1.00 98.06 194 THR A CA 1
ATOM 1498 C C . THR A 1 194 ? -7.748 1.972 29.092 1.00 98.06 194 THR A C 1
ATOM 1500 O O . THR A 1 194 ? -8.694 2.730 29.319 1.00 98.06 194 THR A O 1
ATOM 1503 N N . LEU A 1 195 ? -7.827 0.640 29.201 1.00 98.19 195 LEU A N 1
ATOM 1504 C CA . LEU A 1 195 ? -8.988 -0.080 29.723 1.00 98.19 195 LEU A CA 1
ATOM 1505 C C . LEU A 1 195 ? -9.375 0.410 31.127 1.00 98.19 195 LEU A C 1
ATOM 1507 O O . LEU A 1 195 ? -8.516 0.823 31.912 1.00 98.19 195 LEU A O 1
ATOM 1511 N N . PHE A 1 196 ? -10.666 0.340 31.439 1.00 97.75 196 PHE A N 1
ATOM 1512 C CA . PHE A 1 196 ? -11.138 0.405 32.819 1.00 97.75 196 PHE A CA 1
ATOM 1513 C C . PHE A 1 196 ? -10.977 -0.959 33.509 1.00 97.75 196 PHE A C 1
ATOM 1515 O O . PHE A 1 196 ? -10.896 -2.005 32.862 1.00 97.75 196 PHE A O 1
ATOM 1522 N N . GLU A 1 197 ? -10.897 -0.945 34.839 1.00 96.25 197 GLU A N 1
ATOM 1523 C CA . GLU A 1 197 ? -10.834 -2.157 35.660 1.00 96.25 197 GLU A CA 1
ATOM 1524 C C . GLU A 1 197 ? -12.257 -2.694 35.884 1.00 96.25 197 GLU A C 1
ATOM 1526 O O . GLU A 1 197 ? -12.853 -2.525 36.944 1.00 96.25 197 GLU A O 1
ATOM 1531 N N . ASP A 1 198 ? -12.815 -3.309 34.839 1.00 94.25 198 ASP A N 1
ATOM 1532 C CA . ASP A 1 198 ? -14.207 -3.787 34.801 1.00 94.25 198 ASP A CA 1
ATOM 1533 C C . ASP A 1 198 ? -14.384 -5.199 35.435 1.00 94.25 198 ASP A C 1
ATOM 1535 O O . ASP A 1 198 ? -15.455 -5.803 35.348 1.00 94.25 198 ASP A O 1
ATOM 1539 N N . GLY A 1 199 ? -13.343 -5.759 36.075 1.00 93.94 199 GLY A N 1
ATOM 1540 C CA . GLY A 1 199 ? -13.413 -7.036 36.801 1.00 93.94 199 GLY A CA 1
ATOM 1541 C C . GLY A 1 199 ? -12.086 -7.511 37.414 1.00 93.94 199 GLY A C 1
ATOM 1542 O O . GLY A 1 199 ? -11.010 -7.160 36.942 1.00 93.94 199 GLY A O 1
ATOM 1543 N N . ASP A 1 200 ? -12.167 -8.381 38.429 1.00 93.69 200 ASP A N 1
ATOM 1544 C CA . ASP A 1 200 ? -11.053 -8.781 39.323 1.00 93.69 200 ASP A CA 1
ATOM 1545 C C . ASP A 1 200 ? -9.945 -9.654 38.679 1.00 93.69 200 ASP A C 1
ATOM 1547 O O . ASP A 1 200 ? -9.034 -10.149 39.351 1.00 93.69 200 ASP A O 1
ATOM 1551 N N . GLY A 1 201 ? -10.052 -9.950 37.383 1.00 93.31 201 GLY A N 1
ATOM 1552 C CA . GLY A 1 201 ? -9.181 -10.895 36.691 1.00 93.31 201 GLY A CA 1
ATOM 1553 C C . GLY A 1 201 ? -7.941 -10.233 36.096 1.00 93.31 201 GLY A C 1
ATOM 1554 O O . GLY A 1 201 ? -8.053 -9.379 35.225 1.00 93.31 201 GLY A O 1
ATOM 1555 N N . ALA A 1 202 ? -6.747 -10.740 36.425 1.00 92.94 202 ALA A N 1
ATOM 1556 C CA . ALA A 1 202 ? -5.491 -10.319 35.781 1.00 92.94 202 ALA A CA 1
ATOM 1557 C C . ALA A 1 202 ? -5.459 -10.542 34.247 1.00 92.94 202 ALA A C 1
ATOM 1559 O O . ALA A 1 202 ? -4.585 -10.019 33.560 1.00 92.94 202 ALA A O 1
ATOM 1560 N N . ASN A 1 203 ? -6.397 -11.330 33.708 1.00 94.81 203 ASN A N 1
ATOM 1561 C CA . ASN A 1 203 ? -6.703 -11.390 32.282 1.00 94.81 203 ASN A CA 1
ATOM 1562 C C . ASN A 1 203 ? -7.994 -10.598 32.011 1.00 94.81 203 ASN A C 1
ATOM 1564 O O . ASN A 1 203 ? -9.092 -11.078 32.300 1.00 94.81 203 ASN A O 1
ATOM 1568 N N . THR A 1 204 ? -7.844 -9.412 31.425 1.00 95.75 204 THR A N 1
ATOM 1569 C CA . THR A 1 204 ? -8.907 -8.413 31.248 1.00 95.75 204 THR A CA 1
ATOM 1570 C C . THR A 1 204 ? -9.959 -8.781 30.198 1.00 95.75 204 THR A C 1
ATOM 1572 O O . THR A 1 204 ? -11.062 -8.246 30.243 1.00 95.75 204 THR A O 1
ATOM 1575 N N . PHE A 1 205 ? -9.699 -9.731 29.287 1.00 95.94 205 PHE A N 1
ATOM 1576 C CA . PHE A 1 205 ? -10.644 -10.066 28.204 1.00 95.94 205 PHE A CA 1
ATOM 1577 C C . PHE A 1 205 ? -12.015 -10.574 28.685 1.00 95.94 205 PHE A C 1
ATOM 1579 O O . PHE A 1 205 ? -12.989 -10.493 27.939 1.00 95.94 205 PHE A O 1
ATOM 1586 N N . LEU A 1 206 ? -12.106 -11.111 29.908 1.00 95.00 206 LEU A N 1
ATOM 1587 C CA . LEU A 1 206 ? -13.369 -11.586 30.489 1.00 95.00 206 LEU A CA 1
ATOM 1588 C C . LEU A 1 206 ? -14.214 -10.468 31.122 1.00 95.00 206 LEU A C 1
ATOM 1590 O O . LEU A 1 206 ? -15.381 -10.706 31.419 1.00 95.00 206 LEU A O 1
ATOM 1594 N N . ALA A 1 207 ? -13.648 -9.273 31.310 1.00 95.69 207 ALA A N 1
ATOM 1595 C CA . ALA A 1 207 ? -14.339 -8.119 31.883 1.00 95.69 207 ALA A CA 1
ATOM 1596 C C . ALA A 1 207 ? -15.194 -7.346 30.855 1.00 95.69 207 ALA A C 1
ATOM 1598 O O . ALA A 1 207 ? -15.923 -6.430 31.219 1.00 95.69 207 ALA A O 1
ATOM 1599 N N . PHE A 1 208 ? -15.143 -7.721 29.570 1.00 97.62 208 PHE A N 1
ATOM 1600 C CA . PHE A 1 208 ? -15.913 -7.077 28.505 1.00 97.62 208 PHE A CA 1
ATOM 1601 C C . PHE A 1 208 ? -17.223 -7.816 28.187 1.00 97.62 208 PHE A C 1
ATOM 1603 O O . PHE A 1 208 ? -17.229 -9.016 27.900 1.00 97.62 208 PHE A O 1
ATOM 1610 N N . ASN A 1 209 ? -18.332 -7.076 28.120 1.00 96.94 209 ASN A N 1
ATOM 1611 C CA . ASN A 1 209 ? -19.629 -7.571 27.670 1.00 96.94 209 ASN A CA 1
ATOM 1612 C C . ASN A 1 209 ? -20.057 -6.884 26.350 1.00 96.94 209 ASN A C 1
ATOM 1614 O O . ASN A 1 209 ? -20.272 -5.673 26.336 1.00 96.94 209 ASN A O 1
ATOM 1618 N N . PRO A 1 210 ? -20.302 -7.631 25.251 1.00 97.50 210 PRO A N 1
ATOM 1619 C CA . PRO A 1 210 ? -20.753 -7.070 23.972 1.00 97.50 210 PRO A CA 1
ATOM 1620 C C . PRO A 1 210 ? -22.036 -6.222 24.004 1.00 97.50 210 PRO A C 1
ATOM 1622 O O . PRO A 1 210 ? -22.298 -5.512 23.035 1.00 97.50 210 PRO A O 1
ATOM 1625 N N . THR A 1 211 ? -22.852 -6.305 25.062 1.00 97.50 211 THR A N 1
ATOM 1626 C CA . THR A 1 211 ? -24.079 -5.504 25.225 1.00 97.50 211 THR A CA 1
ATOM 1627 C C . THR A 1 211 ? -23.969 -4.397 26.278 1.00 97.50 211 THR A C 1
ATOM 1629 O O . THR A 1 211 ? -24.998 -3.832 26.650 1.00 97.50 211 THR A O 1
ATOM 1632 N N . GLN A 1 212 ? -22.774 -4.097 26.802 1.00 97.62 212 GLN A N 1
ATOM 1633 C CA . GLN A 1 212 ? -22.593 -2.997 27.757 1.00 97.62 212 GLN A CA 1
ATOM 1634 C C . GLN A 1 212 ? -22.802 -1.625 27.095 1.00 97.62 212 GLN A C 1
ATOM 1636 O O . GLN A 1 212 ? -22.524 -1.441 25.909 1.00 97.62 212 GLN A O 1
ATOM 1641 N N . ALA A 1 213 ? -23.299 -0.656 27.867 1.00 97.50 213 ALA A N 1
ATOM 1642 C CA . ALA A 1 213 ? -23.518 0.712 27.392 1.00 97.50 213 ALA A CA 1
ATOM 1643 C C . ALA A 1 213 ? -22.274 1.607 27.549 1.00 97.50 213 ALA A C 1
ATOM 1645 O O . ALA A 1 213 ? -22.132 2.594 26.825 1.00 97.50 213 ALA A O 1
ATOM 1646 N N . GLU A 1 214 ? -21.391 1.276 28.494 1.00 96.94 214 GLU A N 1
ATOM 1647 C CA . GLU A 1 214 ? -20.196 2.052 28.827 1.00 96.94 214 GLU A CA 1
ATOM 1648 C C . GLU A 1 214 ? -19.013 1.743 27.902 1.00 96.94 214 GLU A C 1
ATOM 1650 O O . GLU A 1 214 ? -18.837 0.627 27.405 1.00 96.94 214 GLU A O 1
ATOM 1655 N N . GLU A 1 215 ? -18.161 2.746 27.676 1.00 95.94 215 GLU A N 1
ATOM 1656 C CA . GLU A 1 215 ? -16.914 2.543 26.945 1.00 95.94 215 GLU A CA 1
ATOM 1657 C C . GLU A 1 215 ? -15.886 1.810 27.810 1.00 95.94 215 GLU A C 1
ATOM 1659 O O . GLU A 1 215 ? -15.481 2.322 28.839 1.00 95.94 215 GLU A O 1
ATOM 1664 N N . THR A 1 216 ? -15.406 0.649 27.354 1.00 97.81 216 THR A N 1
ATOM 1665 C CA . THR A 1 216 ? -14.426 -0.191 28.081 1.00 97.81 216 THR A CA 1
ATOM 1666 C C . THR A 1 216 ? -13.035 0.447 28.258 1.00 97.81 216 THR A C 1
ATOM 1668 O O . THR A 1 216 ? -12.179 -0.112 28.931 1.00 97.81 216 THR A O 1
ATOM 1671 N N . TYR A 1 217 ? -12.779 1.618 27.658 1.00 98.31 217 TYR A N 1
ATOM 1672 C CA . TYR A 1 217 ? -11.494 2.319 27.745 1.00 98.31 217 TYR A CA 1
ATOM 1673 C C . TYR A 1 217 ? -11.667 3.841 27.832 1.00 98.31 217 TYR A C 1
ATOM 1675 O O . TYR A 1 217 ? -12.507 4.428 27.137 1.00 98.31 217 TYR A O 1
ATOM 1683 N N . SER A 1 218 ? -10.812 4.490 28.627 1.00 98.19 218 SER A N 1
ATOM 1684 C CA . SER A 1 218 ? -10.835 5.933 28.878 1.00 98.19 218 SER A CA 1
ATOM 1685 C C . SER A 1 218 ? -10.283 6.736 27.699 1.00 98.19 218 SER A C 1
ATOM 1687 O O . SER A 1 218 ? -9.069 6.901 27.523 1.00 98.19 218 SER A O 1
ATOM 1689 N N . MET A 1 219 ? -11.185 7.348 26.926 1.00 97.75 219 MET A N 1
ATOM 1690 C CA . MET A 1 219 ? -10.799 8.267 25.850 1.00 97.75 219 MET A CA 1
ATOM 1691 C C . MET A 1 219 ? -10.027 9.493 26.356 1.00 97.75 219 MET A C 1
ATOM 1693 O O . MET A 1 219 ? -9.162 10.012 25.653 1.00 97.75 219 MET A O 1
ATOM 1697 N N . VAL A 1 220 ? -10.335 9.966 27.568 1.00 98.25 220 VAL A N 1
ATOM 1698 C CA . VAL A 1 220 ? -9.700 11.150 28.167 1.00 98.25 220 VAL A CA 1
ATOM 1699 C C . VAL A 1 220 ? -8.254 10.842 28.558 1.00 98.25 220 VAL A C 1
ATOM 1701 O O . VAL A 1 220 ? -7.360 11.637 28.263 1.00 98.25 220 VAL A O 1
ATOM 1704 N N . THR A 1 221 ? -7.999 9.668 29.145 1.00 98.12 221 THR A N 1
ATOM 1705 C CA . THR A 1 221 ? -6.640 9.212 29.476 1.00 98.12 221 THR A CA 1
ATOM 1706 C C . THR A 1 221 ? -5.816 9.013 28.205 1.00 98.12 221 THR A C 1
ATOM 1708 O O . THR A 1 221 ? -4.714 9.553 28.105 1.00 98.12 221 THR A O 1
ATOM 1711 N N . ALA A 1 222 ? -6.376 8.333 27.196 1.00 98.31 222 ALA A N 1
ATOM 1712 C CA . ALA A 1 222 ? -5.738 8.153 25.891 1.00 98.31 222 ALA A CA 1
ATOM 1713 C C . ALA A 1 222 ? -5.410 9.495 25.208 1.00 98.31 222 ALA A C 1
ATOM 1715 O O . ALA A 1 222 ? -4.305 9.685 24.698 1.00 98.31 222 ALA A O 1
ATOM 1716 N N . ASN A 1 223 ? -6.347 10.450 25.223 1.00 98.44 223 ASN A N 1
ATOM 1717 C CA . ASN A 1 223 ? -6.145 11.775 24.644 1.00 98.44 223 ASN A CA 1
ATOM 1718 C C . ASN A 1 223 ? -5.036 12.555 25.364 1.00 98.44 223 ASN A C 1
ATOM 1720 O O . ASN A 1 223 ? -4.173 13.132 24.701 1.00 98.44 223 ASN A O 1
ATOM 1724 N N . ARG A 1 224 ? -5.026 12.542 26.703 1.00 98.38 224 ARG A N 1
ATOM 1725 C CA . ARG A 1 224 ? -3.990 13.205 27.500 1.00 98.38 224 ARG A CA 1
ATOM 1726 C C . ARG A 1 224 ? -2.614 12.602 27.225 1.00 98.38 224 ARG A C 1
ATOM 1728 O O . ARG A 1 224 ? -1.686 13.358 26.953 1.00 98.38 224 ARG A O 1
ATOM 1735 N N . PHE A 1 225 ? -2.503 11.272 27.241 1.00 98.50 225 PHE A N 1
ATOM 1736 C CA . PHE A 1 225 ? -1.259 10.558 26.950 1.00 98.50 225 PHE A CA 1
ATOM 1737 C C . PHE A 1 225 ? -0.687 10.974 25.589 1.00 98.50 225 PHE A C 1
ATOM 1739 O O . PHE A 1 225 ? 0.424 11.495 25.521 1.00 98.50 225 PHE A O 1
ATOM 1746 N N . TRP A 1 226 ? -1.468 10.852 24.511 1.00 98.44 226 TRP A N 1
ATOM 1747 C CA . TRP A 1 226 ? -0.986 11.204 23.172 1.00 98.44 226 TRP A CA 1
ATOM 1748 C C . TRP A 1 226 ? -0.722 12.704 22.993 1.00 98.44 226 TRP A C 1
ATOM 1750 O O . TRP A 1 226 ? 0.255 13.065 22.343 1.00 98.44 226 TRP A O 1
ATOM 1760 N N . SER A 1 227 ? -1.498 13.584 23.636 1.00 98.12 227 SER A N 1
ATOM 1761 C CA . SER A 1 227 ? -1.233 15.031 23.610 1.00 98.12 227 SER A CA 1
ATOM 1762 C C . SER A 1 227 ? 0.094 15.386 24.285 1.00 98.12 227 SER A C 1
ATOM 1764 O O . SER A 1 227 ? 0.768 16.314 23.853 1.00 98.12 227 SER A O 1
ATOM 1766 N N . GLN A 1 228 ? 0.492 14.644 25.324 1.00 98.25 228 GLN A N 1
ATOM 1767 C CA . GLN A 1 228 ? 1.765 14.848 26.022 1.00 98.25 228 GLN A CA 1
ATOM 1768 C C . GLN A 1 228 ? 2.954 14.194 25.299 1.00 98.25 228 GLN A C 1
ATOM 1770 O O . GLN A 1 228 ? 4.034 14.775 25.279 1.00 98.25 228 GLN A O 1
ATOM 1775 N N . ILE A 1 229 ? 2.768 13.011 24.703 1.00 98.12 229 ILE A N 1
ATOM 1776 C CA . ILE A 1 229 ? 3.844 12.242 24.052 1.00 98.12 229 ILE A CA 1
ATOM 1777 C C . ILE A 1 229 ? 4.100 12.685 22.604 1.00 98.12 229 ILE A C 1
ATOM 1779 O O . ILE A 1 229 ? 5.247 12.722 22.167 1.00 98.12 229 ILE A O 1
ATOM 1783 N N . PHE A 1 230 ? 3.048 13.013 21.850 1.00 97.25 230 PHE A N 1
ATOM 1784 C CA . PHE A 1 230 ? 3.114 13.294 20.410 1.00 97.25 230 PHE A CA 1
ATOM 1785 C C . PHE A 1 230 ? 2.627 14.710 20.045 1.00 97.25 230 PHE A C 1
ATOM 1787 O O . PHE A 1 230 ? 2.531 15.058 18.871 1.00 97.25 230 PHE A O 1
ATOM 1794 N N . GLY A 1 231 ? 2.287 15.542 21.037 1.00 97.81 231 GLY A N 1
ATOM 1795 C CA . GLY A 1 231 ? 1.810 16.922 20.851 1.00 97.81 231 GLY A CA 1
ATOM 1796 C C . GLY A 1 231 ? 0.383 17.051 20.299 1.00 97.81 231 GLY A C 1
ATOM 1797 O O . GLY A 1 231 ? -0.226 18.112 20.417 1.00 97.81 231 GLY A O 1
ATOM 1798 N N . VAL A 1 232 ? -0.177 15.981 19.727 1.00 97.00 232 VAL A N 1
ATOM 1799 C CA . VAL A 1 232 ? -1.540 15.915 19.185 1.00 97.00 232 VAL A CA 1
ATOM 1800 C C . VAL A 1 232 ? -2.195 14.578 19.520 1.00 97.00 232 VAL A C 1
ATOM 1802 O O . VAL A 1 232 ? -1.535 13.542 19.587 1.00 97.00 232 VAL A O 1
ATOM 1805 N N . ALA A 1 233 ? -3.517 14.583 19.683 1.00 97.31 233 ALA A N 1
ATOM 1806 C CA . ALA A 1 233 ? -4.296 13.378 19.940 1.00 97.31 233 ALA A CA 1
ATOM 1807 C C . ALA A 1 233 ? -5.695 13.455 19.325 1.00 97.31 233 ALA A C 1
ATOM 1809 O O . ALA A 1 233 ? -6.292 14.527 19.206 1.00 97.31 233 ALA A O 1
ATOM 1810 N N . PHE A 1 234 ? -6.268 12.295 19.005 1.00 97.94 234 PHE A N 1
ATOM 1811 C CA . PHE A 1 234 ? -7.693 12.205 18.703 1.00 97.94 234 PHE A CA 1
ATOM 1812 C C . PHE A 1 234 ? -8.516 12.545 19.951 1.00 97.94 234 PHE A C 1
ATOM 1814 O O . PHE A 1 234 ? -8.247 12.031 21.034 1.00 97.94 234 PHE A O 1
ATOM 1821 N N . SER A 1 235 ? -9.546 13.375 19.795 1.00 97.00 235 SER A N 1
ATOM 1822 C CA . SER A 1 235 ? -10.549 13.679 20.832 1.00 97.00 235 SER A CA 1
ATOM 1823 C C . SER A 1 235 ? -11.942 13.130 20.494 1.00 97.00 235 SER A C 1
ATOM 1825 O O . SER A 1 235 ? -12.797 13.011 21.365 1.00 97.00 235 SER A O 1
ATOM 1827 N N . ASN A 1 236 ? -12.179 12.751 19.234 1.00 98.19 236 ASN A N 1
ATOM 1828 C CA . ASN A 1 236 ? -13.466 12.269 18.738 1.00 98.19 236 ASN A CA 1
ATOM 1829 C C . ASN A 1 236 ? -13.330 10.840 18.183 1.00 98.19 236 ASN A C 1
ATOM 1831 O O . ASN A 1 236 ? -12.697 10.629 17.144 1.00 98.19 236 ASN A O 1
ATOM 1835 N N . LYS A 1 237 ? -13.969 9.861 18.845 1.00 97.75 237 LYS A N 1
ATOM 1836 C CA . LYS A 1 237 ? -13.926 8.440 18.447 1.00 97.75 237 LYS A CA 1
ATOM 1837 C C . LYS A 1 237 ? -14.462 8.195 17.031 1.00 97.75 237 LYS A C 1
ATOM 1839 O O . LYS A 1 237 ? -13.918 7.351 16.324 1.00 97.75 237 LYS A O 1
ATOM 1844 N N . ARG A 1 238 ? -15.484 8.936 16.575 1.00 98.06 238 ARG A N 1
ATOM 1845 C CA . ARG A 1 238 ? -16.044 8.784 15.215 1.00 98.06 238 ARG A CA 1
ATOM 1846 C C . ARG A 1 238 ? -15.060 9.256 14.144 1.00 98.06 238 ARG A C 1
ATOM 1848 O O . ARG A 1 238 ? -14.934 8.597 13.116 1.00 98.06 238 ARG A O 1
ATOM 1855 N N . TRP A 1 239 ? -14.348 10.358 14.397 1.00 98.31 239 TRP A N 1
ATOM 1856 C CA . TRP A 1 239 ? -13.287 10.837 13.506 1.00 98.31 239 TRP A CA 1
ATOM 1857 C C . TRP A 1 239 ? -12.114 9.852 13.447 1.00 98.31 239 TRP A C 1
ATOM 1859 O O . TRP A 1 239 ? -11.693 9.504 12.350 1.00 98.31 239 TRP A O 1
ATOM 1869 N N . LEU A 1 240 ? -11.658 9.332 14.595 1.00 98.19 240 LEU A N 1
ATOM 1870 C CA . LEU A 1 240 ? -10.598 8.315 14.666 1.00 98.19 240 LEU A CA 1
ATOM 1871 C C . LEU A 1 240 ? -10.913 7.109 13.766 1.00 98.19 240 LEU A C 1
ATOM 1873 O O . LEU A 1 240 ? -10.126 6.774 12.884 1.00 98.19 240 LEU A O 1
ATOM 1877 N N . HIS A 1 241 ? -12.090 6.497 13.926 1.00 98.44 241 HIS A N 1
ATOM 1878 C CA . HIS A 1 241 ? -12.466 5.310 13.149 1.00 98.44 241 HIS A CA 1
ATOM 1879 C C . HIS A 1 241 ? -12.679 5.618 11.658 1.00 98.44 241 HIS A C 1
ATOM 1881 O O . HIS A 1 241 ? -12.346 4.796 10.804 1.00 98.44 241 HIS A O 1
ATOM 1887 N N . PHE A 1 242 ? -13.187 6.809 11.315 1.00 98.31 242 PHE A N 1
ATOM 1888 C CA . PHE A 1 242 ? -13.240 7.251 9.920 1.00 98.31 242 PHE A CA 1
ATOM 1889 C C . PHE A 1 242 ? -11.835 7.446 9.330 1.00 98.31 242 PHE A C 1
ATOM 1891 O O . PHE A 1 242 ? -11.601 7.061 8.189 1.00 98.31 242 PHE A O 1
ATOM 1898 N N . PHE A 1 243 ? -10.885 7.987 10.094 1.00 98.31 243 PHE A N 1
ATOM 1899 C CA . PHE A 1 243 ? -9.509 8.189 9.646 1.00 98.31 243 PHE A CA 1
ATOM 1900 C C . PHE A 1 243 ? -8.777 6.856 9.418 1.00 98.31 243 PHE A C 1
ATOM 1902 O O . PHE A 1 243 ? -8.122 6.685 8.390 1.00 98.31 243 PHE A O 1
ATOM 1909 N N . MET A 1 244 ? -8.977 5.872 10.306 1.00 98.19 244 MET A N 1
ATOM 1910 C CA . MET A 1 244 ? -8.493 4.493 10.124 1.00 98.19 244 MET A CA 1
ATOM 1911 C C . MET A 1 244 ? -9.055 3.815 8.868 1.00 98.19 244 MET A C 1
ATOM 1913 O O . MET A 1 244 ? -8.383 2.977 8.274 1.00 98.19 244 MET A O 1
ATOM 1917 N N . LEU A 1 245 ? -10.269 4.179 8.450 1.00 97.81 245 LEU A N 1
ATOM 1918 C CA . LEU A 1 245 ? -10.860 3.741 7.187 1.00 97.81 245 LEU A CA 1
ATOM 1919 C C . LEU A 1 245 ? -10.260 4.516 5.996 1.00 97.81 245 LEU A C 1
ATOM 1921 O O . LEU A 1 245 ? -9.879 3.914 4.996 1.00 97.81 245 LEU A O 1
ATOM 1925 N N . PHE A 1 246 ? -10.136 5.838 6.109 1.00 98.25 246 PHE A N 1
ATOM 1926 C CA . PHE A 1 246 ? -9.691 6.735 5.040 1.00 98.25 246 PHE A CA 1
ATOM 1927 C C . PHE A 1 246 ? -8.247 6.480 4.582 1.00 98.25 246 PHE A C 1
ATOM 1929 O O . PHE A 1 246 ? -8.008 6.364 3.382 1.00 98.25 246 PHE A O 1
ATOM 1936 N N . VAL A 1 247 ? -7.292 6.374 5.513 1.00 98.44 247 VAL A N 1
ATOM 1937 C CA . VAL A 1 247 ? -5.852 6.265 5.203 1.00 98.44 247 VAL A CA 1
ATOM 1938 C C . VAL A 1 247 ? -5.508 5.078 4.279 1.00 98.44 247 VAL A C 1
ATOM 1940 O O . VAL A 1 247 ? -4.939 5.328 3.211 1.00 98.44 247 VAL A O 1
ATOM 1943 N N . PRO A 1 248 ? -5.875 3.814 4.590 1.00 98.06 248 PRO A N 1
ATOM 1944 C CA . PRO A 1 248 ? -5.610 2.689 3.691 1.00 98.06 248 PRO A CA 1
ATOM 1945 C C . PRO A 1 248 ? -6.344 2.811 2.355 1.00 98.06 248 PRO A C 1
ATOM 1947 O O . PRO A 1 248 ? -5.752 2.535 1.314 1.00 98.06 248 PRO A O 1
ATOM 1950 N N . ILE A 1 249 ? -7.619 3.225 2.352 1.00 98.19 249 ILE A N 1
ATOM 1951 C CA . ILE A 1 249 ? -8.411 3.319 1.114 1.00 98.19 249 ILE A CA 1
ATOM 1952 C C . ILE A 1 249 ? -7.773 4.318 0.156 1.00 98.19 249 ILE A C 1
ATOM 1954 O O . ILE A 1 249 ? -7.529 3.977 -0.999 1.00 98.19 249 ILE A O 1
ATOM 1958 N N . THR A 1 250 ? -7.476 5.528 0.634 1.00 98.38 250 THR A N 1
ATOM 1959 C CA . THR A 1 250 ? -6.862 6.581 -0.178 1.00 98.38 250 THR A CA 1
ATOM 1960 C C . THR A 1 250 ? -5.504 6.131 -0.711 1.00 98.38 250 THR A C 1
ATOM 1962 O O . THR A 1 250 ? -5.246 6.306 -1.898 1.00 98.38 250 THR A O 1
ATOM 1965 N N . GLY A 1 251 ? -4.678 5.460 0.102 1.00 98.31 251 GLY A N 1
ATOM 1966 C CA . GLY A 1 251 ? -3.415 4.877 -0.361 1.00 98.31 251 GLY A CA 1
ATOM 1967 C C . GLY A 1 251 ? -3.589 3.877 -1.512 1.00 98.31 251 GLY A C 1
ATOM 1968 O O . GLY A 1 251 ? -2.955 4.019 -2.560 1.00 98.31 251 GLY A O 1
ATOM 1969 N N . LEU A 1 252 ? -4.488 2.898 -1.357 1.00 98.44 252 LEU A N 1
ATOM 1970 C CA . LEU A 1 252 ? -4.769 1.906 -2.403 1.00 98.44 252 LEU A CA 1
ATOM 1971 C C . LEU A 1 252 ? -5.320 2.559 -3.683 1.00 98.44 252 LEU A C 1
ATOM 1973 O O . LEU A 1 252 ? -4.912 2.191 -4.783 1.00 98.44 252 LEU A O 1
ATOM 1977 N N . TRP A 1 253 ? -6.195 3.561 -3.560 1.00 98.62 253 TRP A N 1
ATOM 1978 C CA . TRP A 1 253 ? -6.710 4.313 -4.708 1.00 98.62 253 TRP A CA 1
ATOM 1979 C C . TRP A 1 253 ? -5.627 5.134 -5.417 1.00 98.62 253 TRP A C 1
ATOM 1981 O O . TRP A 1 253 ? -5.589 5.130 -6.646 1.00 98.62 253 TRP A O 1
ATOM 1991 N N . MET A 1 254 ? -4.717 5.788 -4.687 1.00 98.44 254 MET A N 1
ATOM 1992 C CA . MET A 1 254 ? -3.613 6.526 -5.311 1.00 98.44 254 MET A CA 1
ATOM 1993 C C . MET A 1 254 ? -2.671 5.581 -6.060 1.00 98.44 254 MET A C 1
ATOM 1995 O O . MET A 1 254 ? -2.417 5.804 -7.241 1.00 98.44 254 MET A O 1
ATOM 1999 N N . SER A 1 255 ? -2.245 4.467 -5.451 1.00 98.25 255 SER A N 1
ATOM 2000 C CA . SER A 1 255 ? -1.459 3.448 -6.167 1.00 98.25 255 SER A CA 1
ATOM 2001 C C . SER A 1 255 ? -2.176 2.908 -7.405 1.00 98.25 255 SER A C 1
ATOM 2003 O O . SER A 1 255 ? -1.544 2.745 -8.447 1.00 98.25 255 SER A O 1
ATOM 2005 N N . ALA A 1 256 ? -3.494 2.684 -7.334 1.00 98.31 256 ALA A N 1
ATOM 2006 C CA . ALA A 1 256 ? -4.263 2.249 -8.493 1.00 98.31 256 ALA A CA 1
ATOM 2007 C C . ALA A 1 256 ? -4.209 3.265 -9.647 1.00 98.31 256 ALA A C 1
ATOM 2009 O O . ALA A 1 256 ? -4.006 2.851 -10.787 1.00 98.31 256 ALA A O 1
ATOM 2010 N N . LEU A 1 257 ? -4.320 4.569 -9.363 1.00 97.75 257 LEU A N 1
ATOM 2011 C CA . LEU A 1 257 ? -4.201 5.637 -10.366 1.00 97.75 257 LEU A CA 1
ATOM 2012 C C . LEU A 1 257 ? -2.809 5.676 -11.014 1.00 97.75 257 LEU A C 1
ATOM 2014 O O . LEU A 1 257 ? -2.712 5.765 -12.236 1.00 97.75 257 LEU A O 1
ATOM 2018 N N . GLY A 1 258 ? -1.736 5.532 -10.229 1.00 97.06 258 GLY A N 1
ATOM 2019 C CA . GLY A 1 258 ? -0.374 5.475 -10.773 1.00 97.06 258 GLY A CA 1
ATOM 2020 C C . GLY A 1 258 ? -0.162 4.296 -11.733 1.00 97.06 258 GLY A C 1
ATOM 2021 O O . GLY A 1 258 ? 0.425 4.467 -12.799 1.00 97.06 258 GLY A O 1
ATOM 2022 N N . VAL A 1 259 ? -0.724 3.122 -11.417 1.00 97.69 259 VAL A N 1
ATOM 2023 C CA . VAL A 1 259 ? -0.685 1.938 -12.298 1.00 97.69 259 VAL A CA 1
ATOM 2024 C C . VAL A 1 259 ? -1.471 2.154 -13.601 1.00 97.69 259 VAL A C 1
ATOM 2026 O O . VAL A 1 259 ? -1.064 1.642 -14.643 1.00 97.69 259 VAL A O 1
ATOM 2029 N N . VAL A 1 260 ? -2.555 2.942 -13.588 1.00 97.50 260 VAL A N 1
ATOM 2030 C CA . VAL A 1 260 ? -3.259 3.339 -14.825 1.00 97.50 260 VAL A CA 1
ATOM 2031 C C . VAL A 1 260 ? -2.369 4.216 -15.715 1.00 97.50 260 VAL A C 1
ATOM 2033 O O . VAL A 1 260 ? -2.382 4.037 -16.929 1.00 97.50 260 VAL A O 1
ATOM 2036 N N . GLY A 1 261 ? -1.542 5.097 -15.141 1.00 96.31 261 GLY A N 1
ATOM 2037 C CA . GLY A 1 261 ? -0.518 5.832 -15.897 1.00 96.31 261 GLY A CA 1
ATOM 2038 C C . GLY A 1 261 ? 0.510 4.897 -16.546 1.00 96.31 261 GLY A C 1
ATOM 2039 O O . GLY A 1 261 ? 0.758 4.978 -17.750 1.00 96.31 261 GLY A O 1
ATOM 2040 N N . LEU A 1 262 ? 1.027 3.928 -15.781 1.00 96.44 262 LEU A N 1
ATOM 2041 C CA . LEU A 1 262 ? 1.970 2.925 -16.292 1.00 96.44 262 LEU A CA 1
ATOM 2042 C C . LEU A 1 262 ? 1.376 2.011 -17.374 1.00 96.44 262 LEU A C 1
ATOM 2044 O O . LEU A 1 262 ? 2.119 1.516 -18.218 1.00 96.44 262 LEU A O 1
ATOM 2048 N N . ALA A 1 263 ? 0.054 1.817 -17.411 1.00 94.75 263 ALA A N 1
ATOM 2049 C CA . ALA A 1 263 ? -0.612 1.099 -18.500 1.00 94.75 263 ALA A CA 1
ATOM 2050 C C . ALA A 1 263 ? -0.374 1.763 -19.869 1.00 94.75 263 ALA A C 1
ATOM 2052 O O . ALA A 1 263 ? -0.308 1.072 -20.877 1.00 94.75 263 ALA A O 1
ATOM 2053 N N . LEU A 1 264 ? -0.227 3.091 -19.894 1.00 95.06 264 LEU A N 1
ATOM 2054 C CA . LEU A 1 264 ? 0.002 3.900 -21.096 1.00 95.06 264 LEU A CA 1
ATOM 2055 C C . LEU A 1 264 ? 1.478 4.294 -21.275 1.00 95.06 264 LEU A C 1
ATOM 2057 O O . LEU A 1 264 ? 1.788 5.160 -22.087 1.00 95.06 264 LEU A O 1
ATOM 2061 N N . ASN A 1 265 ? 2.381 3.710 -20.482 1.00 93.56 265 ASN A N 1
ATOM 2062 C CA . ASN A 1 265 ? 3.773 4.140 -20.342 1.00 93.56 265 ASN A CA 1
ATOM 2063 C C . ASN A 1 265 ? 3.951 5.634 -19.980 1.00 93.56 265 ASN A C 1
ATOM 2065 O O . ASN A 1 265 ? 4.985 6.232 -20.261 1.00 93.56 265 ASN A O 1
ATOM 2069 N N . LEU A 1 266 ? 2.979 6.223 -19.272 1.00 92.00 266 LEU A N 1
ATOM 2070 C CA . LEU A 1 266 ? 3.115 7.545 -18.654 1.00 92.00 266 LEU A CA 1
ATOM 2071 C C . LEU A 1 266 ? 3.849 7.394 -17.318 1.00 92.00 266 LEU A C 1
ATOM 2073 O O . LEU A 1 266 ? 3.240 7.220 -16.258 1.00 92.00 266 LEU A O 1
ATOM 2077 N N . HIS A 1 267 ? 5.177 7.373 -17.389 1.00 85.69 267 HIS A N 1
ATOM 2078 C CA . HIS A 1 267 ? 6.053 7.165 -16.238 1.00 85.69 267 HIS A CA 1
ATOM 2079 C C . HIS A 1 267 ? 6.407 8.493 -15.555 1.00 85.69 267 HIS A C 1
ATOM 2081 O O . HIS A 1 267 ? 6.471 9.542 -16.189 1.00 85.69 267 HIS A O 1
ATOM 2087 N N . ALA A 1 268 ? 6.742 8.422 -14.267 1.00 76.69 268 ALA A N 1
ATOM 2088 C CA . ALA A 1 268 ? 7.539 9.445 -13.586 1.00 76.69 268 ALA A CA 1
ATOM 2089 C C . ALA A 1 268 ? 9.008 8.982 -13.582 1.00 76.69 268 ALA A C 1
ATOM 2091 O O . ALA A 1 268 ? 9.579 8.755 -12.520 1.00 76.69 268 ALA A O 1
ATOM 2092 N N . TYR A 1 269 ? 9.550 8.694 -14.773 1.00 69.38 269 TYR A N 1
ATOM 2093 C CA . TYR A 1 269 ? 10.808 7.952 -14.921 1.00 69.38 269 TYR A CA 1
ATOM 2094 C C . TYR A 1 269 ? 12.019 8.789 -14.499 1.00 69.38 269 TYR A C 1
ATOM 2096 O O . TYR A 1 269 ? 12.880 8.290 -13.772 1.00 69.38 269 TYR A O 1
ATOM 2104 N N . GLU A 1 270 ? 12.023 10.065 -14.902 1.00 84.19 270 GLU A N 1
ATOM 2105 C CA . GLU A 1 270 ? 13.182 10.951 -14.833 1.00 84.19 270 GLU A CA 1
ATOM 2106 C C . GLU A 1 270 ? 12.894 12.317 -14.199 1.00 84.19 270 GLU A C 1
ATOM 2108 O O . GLU A 1 270 ? 11.826 12.911 -14.380 1.00 84.19 270 GLU A O 1
ATOM 2113 N N . PHE A 1 271 ? 13.913 12.871 -13.540 1.00 93.31 271 PHE A N 1
ATOM 2114 C CA . PHE A 1 271 ? 14.004 14.303 -13.271 1.00 93.31 271 PHE A CA 1
ATOM 2115 C C . PHE A 1 271 ? 14.909 14.949 -14.321 1.00 93.31 271 PHE A C 1
ATOM 2117 O O . PHE A 1 271 ? 16.127 14.928 -14.180 1.00 93.31 271 PHE A O 1
ATOM 2124 N N . VAL A 1 272 ? 14.317 15.591 -15.333 1.00 94.00 272 VAL A N 1
ATOM 2125 C CA . VAL A 1 272 ? 15.039 16.223 -16.460 1.00 94.00 272 VAL A CA 1
ATOM 2126 C C . VAL A 1 272 ? 16.172 17.158 -16.004 1.00 94.00 272 VAL A C 1
ATOM 2128 O O . VAL A 1 272 ? 17.224 17.209 -16.629 1.00 94.00 272 VAL A O 1
ATOM 2131 N N . SER A 1 273 ? 16.009 17.865 -14.881 1.00 93.81 273 SER A N 1
ATOM 2132 C CA . SER A 1 273 ? 17.064 18.717 -14.314 1.00 93.81 273 SER A CA 1
ATOM 2133 C C . SER A 1 273 ? 18.261 17.945 -13.741 1.00 93.81 273 SER A C 1
ATOM 2135 O O . SER A 1 273 ? 19.356 18.496 -13.699 1.00 93.81 273 SER A O 1
ATOM 2137 N N . GLN A 1 274 ? 18.070 16.703 -13.279 1.00 94.62 274 GLN A N 1
ATOM 2138 C CA . GLN A 1 274 ? 19.173 15.823 -12.874 1.00 94.62 274 GLN A CA 1
ATOM 2139 C C . GLN A 1 274 ? 19.835 15.171 -14.089 1.00 94.62 274 GLN A C 1
ATOM 2141 O O . GLN A 1 274 ? 21.057 15.120 -14.112 1.00 94.62 274 GLN A O 1
ATOM 2146 N N . GLU A 1 275 ? 19.066 14.765 -15.107 1.00 92.94 275 GLU A N 1
ATOM 2147 C CA . GLU A 1 275 ? 19.617 14.220 -16.360 1.00 92.94 275 GLU A CA 1
ATOM 2148 C C . GLU A 1 275 ? 20.511 15.231 -17.083 1.00 92.94 275 GLU A C 1
ATOM 2150 O O . GLU A 1 275 ? 21.659 14.928 -17.397 1.00 92.94 275 GLU A O 1
ATOM 2155 N N . ILE A 1 276 ? 20.035 16.470 -17.269 1.00 94.88 276 ILE A N 1
ATOM 2156 C CA . ILE A 1 276 ? 20.839 17.545 -17.873 1.00 94.88 276 ILE A CA 1
ATOM 2157 C C . ILE A 1 276 ? 22.118 17.773 -17.059 1.00 94.88 276 ILE A C 1
ATOM 2159 O O . ILE A 1 276 ? 23.202 17.860 -17.630 1.00 94.88 276 ILE A O 1
ATOM 2163 N N . ARG A 1 277 ? 22.018 17.816 -15.721 1.00 94.69 277 ARG A N 1
ATOM 2164 C CA . ARG A 1 277 ? 23.194 18.044 -14.877 1.00 94.69 277 ARG A CA 1
ATOM 2165 C C . ARG A 1 277 ? 24.194 16.888 -14.945 1.00 94.69 277 ARG A C 1
ATOM 2167 O O . ARG A 1 277 ? 25.380 17.160 -15.052 1.00 94.69 277 ARG A O 1
ATOM 2174 N N . ALA A 1 278 ? 23.739 15.637 -14.908 1.00 94.31 278 ALA A N 1
ATOM 2175 C CA . ALA A 1 278 ? 24.601 14.456 -15.002 1.00 94.31 278 ALA A CA 1
ATOM 2176 C C . ALA A 1 278 ? 25.246 14.298 -16.393 1.00 94.31 278 ALA A C 1
ATOM 2178 O O . ALA A 1 278 ? 26.355 13.780 -16.507 1.00 94.31 278 ALA A O 1
ATOM 2179 N N . ALA A 1 279 ? 24.575 14.767 -17.450 1.00 94.81 279 ALA A N 1
ATOM 2180 C CA . ALA A 1 279 ? 25.121 14.786 -18.805 1.00 94.81 279 ALA A CA 1
ATOM 2181 C C . ALA A 1 279 ? 26.213 15.858 -18.999 1.00 94.81 279 ALA A C 1
ATOM 2183 O O . ALA A 1 279 ? 27.154 15.636 -19.759 1.00 94.81 279 ALA A O 1
ATOM 2184 N N . GLU A 1 280 ? 26.096 17.008 -18.325 1.00 96.62 280 GLU A N 1
ATOM 2185 C CA . GLU A 1 280 ? 27.081 18.102 -18.369 1.00 96.62 280 GLU A CA 1
ATOM 2186 C C . GLU A 1 280 ? 28.258 17.912 -17.394 1.00 96.62 280 GLU A C 1
ATOM 2188 O O . GLU A 1 280 ? 29.367 18.369 -17.669 1.00 96.62 280 GLU A O 1
ATOM 2193 N N . ASP A 1 281 ? 28.021 17.273 -16.246 1.00 96.31 281 ASP A N 1
ATOM 2194 C CA . ASP A 1 281 ? 28.952 17.181 -15.119 1.00 96.31 281 ASP A CA 1
ATOM 2195 C C . ASP A 1 281 ? 29.178 15.713 -14.726 1.00 96.31 281 ASP A C 1
ATOM 2197 O O . ASP A 1 281 ? 28.388 15.114 -13.998 1.00 96.31 281 ASP A O 1
ATOM 2201 N N . HIS A 1 282 ? 30.280 15.129 -15.203 1.00 91.00 282 HIS A N 1
ATOM 2202 C CA . HIS A 1 282 ? 30.621 13.721 -14.964 1.00 91.00 282 HIS A CA 1
ATOM 2203 C C . HIS A 1 282 ? 30.930 13.380 -13.494 1.00 91.00 282 HIS A C 1
ATOM 2205 O O . HIS A 1 282 ? 30.991 12.199 -13.155 1.00 91.00 282 HIS A O 1
ATOM 2211 N N . GLU A 1 283 ? 31.129 14.376 -12.623 1.00 95.38 283 GLU A N 1
ATOM 2212 C CA . GLU A 1 283 ? 31.289 14.171 -11.176 1.00 95.38 283 GLU A CA 1
ATOM 2213 C C . GLU A 1 283 ? 29.946 14.274 -10.423 1.00 95.38 283 GLU A C 1
ATOM 2215 O O . GLU A 1 283 ? 29.871 13.957 -9.232 1.00 95.38 283 GLU A O 1
ATOM 2220 N N . PHE A 1 284 ? 28.861 14.682 -11.095 1.00 95.44 284 PHE A N 1
ATOM 2221 C CA . PHE A 1 284 ? 27.542 14.816 -10.483 1.00 95.44 284 PHE A CA 1
ATOM 2222 C C . PHE A 1 284 ? 26.847 13.461 -10.309 1.00 95.44 284 PHE A C 1
ATOM 2224 O O . PHE A 1 284 ? 26.363 12.843 -11.258 1.00 95.44 284 PHE A O 1
ATOM 2231 N N . GLU A 1 285 ? 26.716 13.027 -9.056 1.00 95.81 285 GLU A N 1
ATOM 2232 C CA . GLU A 1 285 ? 26.108 11.746 -8.712 1.00 95.81 285 GLU A CA 1
ATOM 2233 C C . GLU A 1 285 ? 25.084 11.885 -7.574 1.00 95.81 285 GLU A C 1
ATOM 2235 O O . GLU A 1 285 ? 25.337 12.520 -6.548 1.00 95.81 285 GLU A O 1
ATOM 2240 N N . THR A 1 286 ? 23.921 11.242 -7.713 1.00 97.31 286 THR A N 1
ATOM 2241 C CA . THR A 1 286 ? 22.874 11.211 -6.680 1.00 97.31 286 THR A CA 1
ATOM 2242 C C . THR A 1 286 ? 22.367 9.783 -6.459 1.00 97.31 286 THR A C 1
ATOM 2244 O O . THR A 1 286 ? 22.647 8.870 -7.232 1.00 97.31 286 THR A O 1
ATOM 2247 N N . PHE A 1 287 ? 21.576 9.552 -5.405 1.00 97.56 287 PHE A N 1
ATOM 2248 C CA . PHE A 1 287 ? 20.863 8.272 -5.259 1.00 97.56 287 PHE A CA 1
ATOM 2249 C C . PHE A 1 287 ? 19.855 8.020 -6.388 1.00 97.56 287 PHE A C 1
ATOM 2251 O O . PHE A 1 287 ? 19.531 6.870 -6.667 1.00 97.56 287 PHE A O 1
ATOM 2258 N N . TYR A 1 288 ? 19.369 9.076 -7.043 1.00 96.00 288 TYR A N 1
ATOM 2259 C CA . TYR A 1 288 ? 18.491 8.948 -8.197 1.00 96.00 288 TYR A CA 1
ATOM 2260 C C . TYR A 1 288 ? 19.273 8.422 -9.415 1.00 96.00 288 TYR A C 1
ATOM 2262 O O . TYR A 1 288 ? 18.874 7.391 -9.951 1.00 96.00 288 TYR A O 1
ATOM 2270 N N . THR A 1 289 ? 20.426 9.008 -9.775 1.00 94.38 289 THR A N 1
ATOM 2271 C CA . THR A 1 289 ? 21.223 8.524 -10.924 1.00 94.38 289 THR A CA 1
ATOM 2272 C C . THR A 1 289 ? 21.745 7.102 -10.692 1.00 94.38 289 THR A C 1
ATOM 2274 O O . THR A 1 289 ? 21.650 6.252 -11.575 1.00 94.38 289 THR A O 1
ATOM 2277 N N . LYS A 1 290 ? 22.158 6.778 -9.457 1.00 96.69 290 LYS A N 1
ATOM 2278 C CA . LYS A 1 290 ? 22.486 5.400 -9.040 1.00 96.69 290 LYS A CA 1
ATOM 2279 C C . LYS A 1 290 ? 21.338 4.406 -9.264 1.00 96.69 290 LYS A C 1
ATOM 2281 O O . LYS A 1 290 ? 21.585 3.276 -9.678 1.00 96.69 290 LYS A O 1
ATOM 2286 N N . ASN A 1 291 ? 20.089 4.800 -9.006 1.00 96.56 291 ASN A N 1
ATOM 2287 C CA . ASN A 1 291 ? 18.931 3.930 -9.231 1.00 96.56 291 ASN A CA 1
ATOM 2288 C C . ASN A 1 291 ? 18.624 3.728 -10.724 1.00 96.56 291 ASN A C 1
ATOM 2290 O O . ASN A 1 291 ? 18.154 2.651 -11.083 1.00 96.56 291 ASN A O 1
ATOM 2294 N N . ILE A 1 292 ? 18.918 4.704 -11.592 1.00 95.38 292 ILE A N 1
ATOM 2295 C CA . ILE A 1 292 ? 18.790 4.533 -13.050 1.00 95.38 292 ILE A CA 1
ATOM 2296 C C . ILE A 1 292 ? 19.749 3.440 -13.547 1.00 95.38 292 ILE A C 1
ATOM 2298 O O . ILE A 1 292 ? 19.295 2.502 -14.198 1.00 95.38 292 ILE A O 1
ATOM 2302 N N . LEU A 1 293 ? 21.019 3.451 -13.121 1.00 95.94 293 LEU A N 1
ATOM 2303 C CA . LEU A 1 293 ? 21.990 2.392 -13.454 1.00 95.94 293 LEU A CA 1
ATOM 2304 C C . LEU A 1 293 ? 21.534 0.992 -12.987 1.00 95.94 293 LEU A C 1
ATOM 2306 O O . LEU A 1 293 ? 21.725 -0.006 -13.684 1.00 95.94 293 LEU A O 1
ATOM 2310 N N . LEU A 1 294 ? 20.890 0.898 -11.816 1.00 97.19 294 LEU A N 1
ATOM 2311 C CA . LEU A 1 294 ? 20.293 -0.360 -11.347 1.00 97.19 294 LEU A CA 1
ATOM 2312 C C . LEU A 1 294 ? 19.106 -0.800 -12.221 1.00 97.19 294 LEU A C 1
ATOM 2314 O O . LEU A 1 294 ? 18.958 -1.995 -12.486 1.00 97.19 294 LEU A O 1
ATOM 2318 N N . ASN A 1 295 ? 18.277 0.137 -12.688 1.00 96.44 295 ASN A N 1
ATOM 2319 C CA . ASN A 1 295 ? 17.155 -0.147 -13.584 1.00 96.44 295 ASN A CA 1
ATOM 2320 C C . ASN A 1 295 ? 17.636 -0.629 -14.962 1.00 96.44 295 ASN A C 1
ATOM 2322 O O . ASN A 1 295 ? 17.106 -1.616 -15.470 1.00 96.44 295 ASN A O 1
ATOM 2326 N N . GLU A 1 296 ? 18.670 -0.002 -15.531 1.00 95.31 296 GLU A N 1
ATOM 2327 C CA . GLU A 1 296 ? 19.327 -0.439 -16.772 1.00 95.31 296 GLU A CA 1
ATOM 2328 C C . GLU A 1 296 ? 19.853 -1.874 -16.654 1.00 95.31 296 GLU A C 1
ATOM 2330 O O . GLU A 1 296 ? 19.581 -2.713 -17.518 1.00 95.31 296 GLU A O 1
ATOM 2335 N N . GLY A 1 297 ? 20.525 -2.181 -15.538 1.00 96.31 297 GLY A N 1
ATOM 2336 C CA . GLY A 1 297 ? 20.949 -3.535 -15.192 1.00 96.31 297 GLY A CA 1
ATOM 2337 C C . GLY A 1 297 ? 19.776 -4.519 -15.153 1.00 96.31 297 GLY A C 1
ATOM 2338 O O . GLY A 1 297 ? 19.800 -5.536 -15.845 1.00 96.31 297 GLY A O 1
ATOM 2339 N N . ILE A 1 298 ? 18.713 -4.209 -14.401 1.00 96.06 298 ILE A N 1
ATOM 2340 C CA . ILE A 1 298 ? 17.509 -5.057 -14.327 1.00 96.06 298 ILE A CA 1
ATOM 2341 C C . ILE A 1 298 ? 16.928 -5.304 -15.725 1.00 96.06 298 ILE A C 1
ATOM 2343 O O . ILE A 1 298 ? 16.633 -6.450 -16.064 1.00 96.06 298 ILE A O 1
ATOM 2347 N N . CYS A 1 299 ? 16.786 -4.264 -16.546 1.00 94.25 299 CYS A N 1
ATOM 2348 C CA . CYS A 1 299 ? 16.234 -4.367 -17.892 1.00 94.25 299 CYS A CA 1
ATOM 2349 C C . CYS A 1 299 ? 17.086 -5.265 -18.796 1.00 94.25 299 CYS A C 1
ATOM 2351 O O . CYS A 1 299 ? 16.581 -6.275 -19.289 1.00 94.25 299 CYS A O 1
ATOM 2353 N N . ALA A 1 300 ? 18.371 -4.949 -18.980 1.00 94.50 300 ALA A N 1
ATOM 2354 C CA . ALA A 1 300 ? 19.246 -5.669 -19.907 1.00 94.50 300 ALA A CA 1
ATOM 2355 C C . ALA A 1 300 ? 19.403 -7.156 -19.541 1.00 94.50 300 ALA A C 1
ATOM 2357 O O . ALA A 1 300 ? 19.326 -8.030 -20.407 1.00 94.50 300 ALA A O 1
ATOM 2358 N N . TRP A 1 301 ? 19.565 -7.456 -18.249 1.00 95.69 301 TRP A N 1
ATOM 2359 C CA . TRP A 1 301 ? 19.799 -8.818 -17.771 1.00 95.69 301 TRP A CA 1
ATOM 2360 C C . TRP A 1 301 ? 18.533 -9.678 -17.682 1.00 95.69 301 TRP A C 1
ATOM 2362 O O . TRP A 1 301 ? 18.610 -10.897 -17.845 1.00 95.69 301 TRP A O 1
ATOM 2372 N N . MET A 1 302 ? 17.362 -9.080 -17.437 1.00 94.00 302 MET A N 1
ATOM 2373 C CA . MET A 1 302 ? 16.104 -9.825 -17.315 1.00 94.00 302 MET A CA 1
ATOM 2374 C C . MET A 1 302 ? 15.412 -10.044 -18.668 1.00 94.00 302 MET A C 1
ATOM 2376 O O . MET A 1 302 ? 14.863 -11.123 -18.907 1.00 94.00 302 MET A O 1
ATOM 2380 N N . VAL A 1 303 ? 15.426 -9.047 -19.562 1.00 92.44 303 VAL A N 1
ATOM 2381 C CA . VAL A 1 303 ? 14.496 -8.983 -20.704 1.00 92.44 303 VAL A CA 1
ATOM 2382 C C . VAL A 1 303 ? 14.603 -10.168 -21.670 1.00 92.44 303 VAL A C 1
ATOM 2384 O O . VAL A 1 303 ? 13.578 -10.667 -22.127 1.00 92.44 303 VAL A O 1
ATOM 2387 N N . ALA A 1 304 ? 15.806 -10.689 -21.934 1.00 89.19 304 ALA A N 1
ATOM 2388 C CA . ALA A 1 304 ? 15.998 -11.790 -22.884 1.00 89.19 304 ALA A CA 1
ATOM 2389 C C . ALA A 1 304 ? 15.331 -13.108 -22.435 1.00 89.19 304 ALA A C 1
ATOM 2391 O O . ALA A 1 304 ? 14.863 -13.886 -23.268 1.00 89.19 304 ALA A O 1
ATOM 2392 N N . GLN A 1 305 ? 15.254 -13.355 -21.122 1.00 88.88 305 GLN A N 1
ATOM 2393 C CA . GLN A 1 305 ? 14.569 -14.526 -20.559 1.00 88.88 305 GLN A CA 1
ATOM 2394 C C . GLN A 1 305 ? 13.100 -14.240 -20.231 1.00 88.88 305 GLN A C 1
ATOM 2396 O O . GLN A 1 305 ? 12.254 -15.129 -20.338 1.00 88.88 305 GLN A O 1
ATOM 2401 N N . ASP A 1 306 ? 12.804 -13.007 -19.819 1.00 89.94 306 ASP A N 1
ATOM 2402 C CA . ASP A 1 306 ? 11.482 -12.578 -19.367 1.00 89.94 306 ASP A CA 1
ATOM 2403 C C . ASP A 1 306 ? 10.520 -12.279 -20.523 1.00 89.94 306 ASP A C 1
ATOM 2405 O O . ASP A 1 306 ? 9.319 -12.506 -20.397 1.00 89.94 306 ASP A O 1
ATOM 2409 N N . GLN A 1 307 ? 11.044 -11.847 -21.675 1.00 91.38 307 GLN A N 1
ATOM 2410 C CA . GLN A 1 307 ? 10.297 -11.530 -22.894 1.00 91.38 307 GLN A CA 1
ATOM 2411 C C . GLN A 1 307 ? 10.758 -12.410 -24.079 1.00 91.38 307 GLN A C 1
ATOM 2413 O O . GLN A 1 307 ? 11.201 -11.906 -25.112 1.00 91.38 307 GLN A O 1
ATOM 2418 N N . PRO A 1 308 ? 10.613 -13.752 -24.006 1.00 87.44 308 PRO A N 1
ATOM 2419 C CA . PRO A 1 308 ? 11.131 -14.683 -25.018 1.00 87.44 308 PRO A CA 1
ATOM 2420 C C . PRO A 1 308 ? 10.445 -14.560 -26.394 1.00 87.44 308 PRO A C 1
ATOM 2422 O O . PRO A 1 308 ? 10.835 -15.235 -27.347 1.00 87.44 308 PRO A O 1
ATOM 2425 N N . HIS A 1 309 ? 9.403 -13.730 -26.510 1.00 85.69 309 HIS A N 1
ATOM 2426 C CA . HIS A 1 309 ? 8.744 -13.415 -27.775 1.00 85.69 309 HIS A CA 1
ATOM 2427 C C . HIS A 1 309 ? 9.539 -12.413 -28.627 1.00 85.69 309 HIS A C 1
ATOM 2429 O O . HIS A 1 309 ? 9.490 -12.529 -29.851 1.00 85.69 309 HIS A O 1
ATOM 2435 N N . GLU A 1 310 ? 10.322 -11.528 -28.000 1.00 87.62 310 GLU A N 1
ATOM 2436 C CA . GLU A 1 310 ? 11.191 -10.549 -28.674 1.00 87.62 310 GLU A CA 1
ATOM 2437 C C . GLU A 1 310 ? 12.473 -11.180 -29.247 1.00 87.62 310 GLU A C 1
ATOM 2439 O O . GLU A 1 310 ? 13.117 -10.610 -30.123 1.00 87.62 310 GLU A O 1
ATOM 2444 N N . LYS A 1 311 ? 12.835 -12.395 -28.798 1.00 92.06 311 LYS A N 1
ATOM 2445 C CA . LYS A 1 311 ? 14.015 -13.162 -29.260 1.00 92.06 311 LYS A CA 1
ATOM 2446 C C . LYS A 1 311 ? 15.340 -12.388 -29.152 1.00 92.06 311 LYS A C 1
ATOM 2448 O O . LYS A 1 311 ? 16.236 -12.571 -29.976 1.00 92.06 311 LYS A O 1
ATOM 2453 N N . LEU A 1 312 ? 15.457 -11.535 -28.138 1.00 90.62 312 LEU A N 1
ATOM 2454 C CA . LEU A 1 312 ? 16.642 -10.716 -27.899 1.00 90.62 312 LEU A CA 1
ATOM 2455 C C . LEU A 1 312 ? 17.856 -11.598 -27.586 1.00 90.62 312 LEU A C 1
ATOM 2457 O O . LEU A 1 312 ? 17.787 -12.502 -26.753 1.00 90.62 312 LEU A O 1
ATOM 2461 N N . ILE A 1 313 ? 18.973 -11.305 -28.249 1.00 92.06 313 ILE A N 1
ATOM 2462 C CA . ILE A 1 313 ? 20.281 -11.908 -27.997 1.00 92.06 313 ILE A CA 1
ATOM 2463 C C . ILE A 1 313 ? 21.248 -10.747 -27.794 1.00 92.06 313 ILE A C 1
ATOM 2465 O O . ILE A 1 313 ? 21.566 -10.037 -28.745 1.00 92.06 313 ILE A O 1
ATOM 2469 N N . PHE A 1 314 ? 21.698 -10.556 -26.557 1.00 92.69 314 PHE A N 1
ATOM 2470 C CA . PHE A 1 314 ? 22.724 -9.574 -26.223 1.00 92.69 314 PHE A CA 1
ATOM 2471 C C . PHE A 1 314 ? 24.089 -10.268 -26.168 1.00 92.69 314 PHE A C 1
ATOM 2473 O O . PHE A 1 314 ? 24.250 -11.205 -25.380 1.00 92.69 314 PHE A O 1
ATOM 2480 N N . PRO A 1 315 ? 25.066 -9.847 -26.991 1.00 93.50 315 PRO A N 1
ATOM 2481 C CA . PRO A 1 315 ? 26.473 -10.158 -26.768 1.00 93.50 315 PRO A CA 1
ATOM 2482 C C . PRO A 1 315 ? 26.916 -9.779 -25.348 1.00 93.50 315 PRO A C 1
ATOM 2484 O O . PRO A 1 315 ? 26.401 -8.828 -24.764 1.00 93.50 315 PRO A O 1
ATOM 2487 N N . GLU A 1 316 ? 27.893 -10.491 -24.787 1.00 91.44 316 GLU A N 1
ATOM 2488 C CA . GLU A 1 316 ? 28.372 -10.207 -23.424 1.00 91.44 316 GLU A CA 1
ATOM 2489 C C . GLU A 1 316 ? 28.948 -8.786 -23.285 1.00 91.44 316 GLU A C 1
ATOM 2491 O O . GLU A 1 316 ? 28.744 -8.135 -22.265 1.00 91.44 316 GLU A O 1
ATOM 2496 N N . GLU A 1 317 ? 29.574 -8.279 -24.348 1.00 91.94 317 GLU A N 1
ATOM 2497 C CA . GLU A 1 317 ? 30.149 -6.931 -24.459 1.00 91.94 317 GLU A CA 1
ATOM 2498 C C . GLU A 1 317 ? 29.135 -5.773 -24.372 1.00 91.94 317 GLU A C 1
ATOM 2500 O O . GLU A 1 317 ? 29.549 -4.649 -24.101 1.00 91.94 317 GLU A O 1
ATOM 2505 N N . VAL A 1 318 ? 27.829 -6.015 -24.572 1.00 93.62 318 VAL A N 1
ATOM 2506 C CA . VAL A 1 318 ? 26.786 -4.969 -24.458 1.00 93.62 318 VAL A CA 1
ATOM 2507 C C . VAL A 1 318 ? 25.971 -5.051 -23.164 1.00 93.62 318 VAL A C 1
ATOM 2509 O O . VAL A 1 318 ? 25.059 -4.249 -22.965 1.00 93.62 318 VAL A O 1
ATOM 2512 N N . LEU A 1 319 ? 26.256 -6.014 -22.280 1.00 93.69 319 LEU A N 1
ATOM 2513 C CA . LEU A 1 319 ? 25.568 -6.117 -20.993 1.00 93.69 319 LEU A CA 1
ATOM 2514 C C . LEU A 1 319 ? 26.171 -5.118 -19.990 1.00 93.69 319 LEU A C 1
ATOM 2516 O O . LEU A 1 319 ? 27.367 -5.204 -19.708 1.00 93.69 319 LEU A O 1
ATOM 2520 N N . PRO A 1 320 ? 25.374 -4.209 -19.394 1.00 94.38 320 PRO A N 1
ATOM 2521 C CA . PRO A 1 320 ? 25.879 -3.265 -18.405 1.00 94.38 320 PRO A CA 1
ATOM 2522 C C . PRO A 1 320 ? 26.357 -4.016 -17.158 1.00 94.38 320 PRO A C 1
ATOM 2524 O O . PRO A 1 320 ? 25.623 -4.822 -16.571 1.00 94.38 320 PRO A O 1
ATOM 2527 N N . ARG A 1 321 ? 27.607 -3.752 -16.762 1.00 94.56 321 ARG A N 1
ATOM 2528 C CA . ARG A 1 321 ? 28.276 -4.334 -15.592 1.00 94.56 321 ARG A CA 1
ATOM 2529 C C . ARG A 1 321 ? 29.102 -3.278 -14.870 1.00 94.56 321 ARG A C 1
ATOM 2531 O O . ARG A 1 321 ? 29.740 -2.437 -15.499 1.00 94.56 321 ARG A O 1
ATOM 2538 N N . GLY A 1 322 ? 29.108 -3.358 -13.541 1.00 93.00 322 GLY A N 1
ATOM 2539 C CA . GLY A 1 322 ? 30.117 -2.686 -12.727 1.00 93.00 322 GLY A CA 1
ATOM 2540 C C . GLY A 1 322 ? 31.464 -3.405 -12.835 1.00 93.00 322 GLY A C 1
ATOM 2541 O O . GLY A 1 322 ? 31.549 -4.526 -13.333 1.00 93.00 322 GLY A O 1
ATOM 2542 N N . ASN A 1 323 ? 32.533 -2.779 -12.349 1.00 93.69 323 ASN A N 1
ATOM 2543 C CA . ASN A 1 323 ? 33.848 -3.413 -12.371 1.00 93.69 323 ASN A CA 1
ATOM 2544 C C . ASN A 1 323 ? 33.863 -4.695 -11.505 1.00 93.69 323 ASN A C 1
ATOM 2546 O O . ASN A 1 323 ? 33.455 -4.661 -10.345 1.00 93.69 323 ASN A O 1
ATOM 2550 N N . ALA A 1 324 ? 34.386 -5.789 -12.068 1.00 90.31 324 ALA A N 1
ATOM 2551 C CA . ALA A 1 324 ? 34.584 -7.101 -11.436 1.00 90.31 324 ALA A CA 1
ATOM 2552 C C . ALA A 1 324 ? 33.328 -7.897 -10.991 1.00 90.31 324 ALA A C 1
ATOM 2554 O O . ALA A 1 324 ? 33.485 -8.860 -10.235 1.00 90.31 324 ALA A O 1
ATOM 2555 N N . LEU A 1 325 ? 32.122 -7.552 -11.469 1.00 83.88 325 LEU A N 1
ATOM 2556 C CA . LEU A 1 325 ? 30.870 -8.302 -11.237 1.00 83.88 325 LEU A CA 1
ATOM 2557 C C . LEU A 1 325 ? 30.262 -8.844 -12.542 1.00 83.88 325 LEU A C 1
ATOM 2559 O O . LEU A 1 325 ? 29.677 -9.947 -12.475 1.00 83.88 325 LEU A O 1
#

Radius of gyration: 29.27 Å; chains: 1; bounding box: 74×79×71 Å

Sequence (325 aa):
MLIPVIPSLLLLRKRSSRPMGLLPPRGIAPSAFAHCGKFPIAASRRSPGRVTSSSVADHPLGPARSSPWLVQSIALSLCLFRYRGLVHRYNLCNFMVSCYVKFELARSVQLRPYNAIAFSGPIAIFVSVFLIYPLGQSGWFFAPSFGVAAIFRFILFFQGFHNWTLNPFHMIGVAGVLGAALLCAIHGATVENTLFEDGDGANTFLAFNPTQAEETYSMVTANRFWSQIFGVAFSNKRWLHFFMLFVPITGLWMSALGVVGLALNLHAYEFVSQEIRAAEDHEFETFYTKNILLNEGICAWMVAQDQPHEKLIFPEEVLPRGNAL